Protein AF-A0A0F6W4X4-F1 (afdb_monomer)

Radius of gyration: 21.47 Å; Cα contacts (8 Å, |Δi|>4): 243; chains: 1; bounding box: 66×74×39 Å

Secondary structure (DSSP, 8-state):
-------------------HHHHHHHHHHHHHT-S--EEEEEETTEEEEEETTEEEEEEEE--TT--EEEEE----S-S-------------------THHHHHHHHHHHHHHTHHHHHHH-SSSEEEEEEEE-TT--EEEEEEGGGTTSTHHHHHHHHTTT--PPSSS-EEEEEEEE-

Solvent-accessible surface area (backbone atoms only — not comparable to full-atom values): 11222 Å² total; per-residue (Å²): 142,80,89,79,88,77,82,80,76,82,85,82,84,76,79,77,73,81,58,56,65,63,50,41,49,55,50,41,25,69,72,63,71,30,94,61,63,50,75,45,80,77,47,101,51,24,29,41,29,38,32,90,94,44,71,49,29,34,38,39,46,89,48,98,87,68,65,51,66,45,84,53,78,73,82,72,90,80,82,77,91,79,88,83,91,80,90,80,82,88,79,93,71,86,85,69,90,63,74,63,59,60,38,52,51,52,38,48,53,54,49,62,76,38,38,68,56,38,52,71,39,38,93,53,71,61,44,38,40,36,40,35,33,40,46,79,12,54,64,48,80,46,56,46,74,84,43,50,91,37,83,45,36,59,48,36,49,58,62,49,64,84,61,60,39,60,63,49,76,57,51,74,50,80,46,80,45,61,121

Sequence (179 aa):
MRALVVALVAACAGCGAWDAESRARDRARDWIDCDDVDLVQRAESAWRASGCGRHVDVACTTSDNEPECIRVRFADASGAESATTAPVETSGGESAPSGDDAATSAVRASLDARREDVLACASSERVVVRVEWDATGAITLGLGGELGGSAEEGCVRAALADLRAPSGAPGSLLHLVRR

Structure (mmCIF, N/CA/C/O backbone):
data_AF-A0A0F6W4X4-F1
#
_entry.id   AF-A0A0F6W4X4-F1
#
loop_
_atom_site.group_PDB
_atom_site.id
_atom_site.type_symbol
_atom_site.label_atom_id
_atom_site.label_alt_id
_atom_site.label_comp_id
_atom_site.label_asym_id
_atom_site.label_entity_id
_atom_site.label_seq_id
_atom_site.pdbx_PDB_ins_code
_atom_site.Cartn_x
_atom_site.Cartn_y
_atom_site.Cartn_z
_atom_site.occupancy
_atom_site.B_iso_or_equiv
_atom_site.auth_seq_id
_atom_site.auth_comp_id
_atom_site.auth_asym_id
_atom_site.auth_atom_id
_atom_site.pdbx_PDB_model_num
ATOM 1 N N . MET A 1 1 ? 45.781 47.192 -3.521 1.00 39.75 1 MET A N 1
ATOM 2 C CA . MET A 1 1 ? 45.008 46.017 -3.065 1.00 39.75 1 MET A CA 1
ATOM 3 C C . MET A 1 1 ? 43.537 46.383 -3.168 1.00 39.75 1 MET A C 1
ATOM 5 O O . MET A 1 1 ? 43.043 47.128 -2.335 1.00 39.75 1 MET A O 1
ATOM 9 N N . ARG A 1 2 ? 42.893 46.018 -4.280 1.00 39.56 2 ARG A N 1
ATOM 10 C CA . ARG A 1 2 ? 41.490 46.335 -4.571 1.00 39.56 2 ARG A CA 1
ATOM 11 C C . ARG A 1 2 ? 40.703 45.034 -4.551 1.00 39.56 2 ARG A C 1
ATOM 13 O O . ARG A 1 2 ? 41.103 44.074 -5.199 1.00 39.56 2 ARG A O 1
ATOM 20 N N . ALA A 1 3 ? 39.629 45.048 -3.776 1.00 47.44 3 ALA A N 1
ATOM 21 C CA . ALA A 1 3 ? 38.611 44.021 -3.738 1.00 47.44 3 ALA A CA 1
ATOM 22 C C . ALA A 1 3 ? 38.036 43.778 -5.138 1.00 47.44 3 ALA A C 1
ATOM 24 O O . ALA A 1 3 ? 37.717 44.734 -5.846 1.00 47.44 3 ALA A O 1
ATOM 25 N N . LEU A 1 4 ? 37.842 42.510 -5.493 1.00 45.41 4 LEU A N 1
ATOM 26 C CA . LEU A 1 4 ? 36.746 42.138 -6.372 1.00 45.41 4 LEU A CA 1
ATOM 27 C C . LEU A 1 4 ? 36.229 40.758 -5.972 1.00 45.41 4 LEU A C 1
ATOM 29 O O . LEU A 1 4 ? 36.905 39.739 -6.063 1.00 45.41 4 LEU A O 1
ATOM 33 N N . VAL A 1 5 ? 35.021 40.830 -5.430 1.00 49.59 5 VAL A N 1
ATOM 34 C CA . VAL A 1 5 ? 34.095 39.768 -5.078 1.00 49.59 5 VAL A CA 1
ATOM 35 C C . VAL A 1 5 ? 33.734 38.990 -6.337 1.00 49.59 5 VAL A C 1
ATOM 37 O O . VAL A 1 5 ? 33.198 39.581 -7.266 1.00 49.59 5 VAL A O 1
ATOM 40 N N . VAL A 1 6 ? 33.937 37.674 -6.327 1.00 44.59 6 VAL A N 1
ATOM 41 C CA . VAL A 1 6 ? 33.057 36.729 -7.029 1.00 44.59 6 VAL A CA 1
ATOM 42 C C . VAL A 1 6 ? 32.911 35.512 -6.119 1.00 44.59 6 VAL A C 1
ATOM 44 O O . VAL A 1 6 ? 33.550 34.480 -6.299 1.00 44.59 6 VAL A O 1
ATOM 47 N N . ALA A 1 7 ? 32.097 35.666 -5.073 1.00 47.19 7 ALA A N 1
ATOM 48 C CA . ALA A 1 7 ? 31.499 34.518 -4.415 1.00 47.19 7 ALA A CA 1
ATOM 49 C C . ALA A 1 7 ? 30.515 33.920 -5.424 1.00 47.19 7 ALA A C 1
ATOM 51 O O . ALA A 1 7 ? 29.427 34.453 -5.640 1.00 47.19 7 ALA A O 1
ATOM 52 N N . LEU A 1 8 ? 30.950 32.862 -6.103 1.00 40.09 8 LEU A N 1
ATOM 53 C CA . LEU A 1 8 ? 30.106 32.051 -6.962 1.00 40.09 8 LEU A CA 1
ATOM 54 C C . LEU A 1 8 ? 29.146 31.278 -6.046 1.00 40.09 8 LEU A C 1
ATOM 56 O O . LEU A 1 8 ? 29.406 30.144 -5.652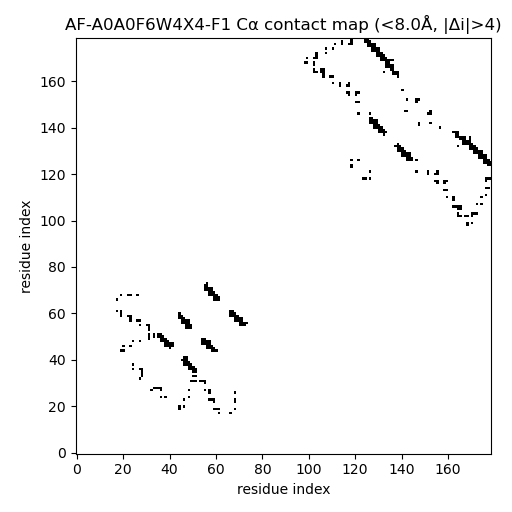 1.00 40.09 8 LEU A O 1
ATOM 60 N N . VAL A 1 9 ? 28.062 31.931 -5.628 1.00 45.00 9 VAL A N 1
ATOM 61 C CA . VAL A 1 9 ? 26.936 31.263 -4.977 1.00 45.00 9 VAL A CA 1
ATOM 62 C C . VAL A 1 9 ? 26.229 30.472 -6.072 1.00 45.00 9 VAL A C 1
ATOM 64 O O . VAL A 1 9 ? 25.357 30.983 -6.770 1.00 45.00 9 VAL A O 1
ATOM 67 N N . ALA A 1 10 ? 26.651 29.222 -6.255 1.00 47.56 10 ALA A N 1
ATOM 68 C CA . ALA A 1 10 ? 25.896 28.222 -6.993 1.00 47.56 10 ALA A CA 1
ATOM 69 C C . ALA A 1 10 ? 24.648 27.852 -6.170 1.00 47.56 10 ALA A C 1
ATOM 71 O O . ALA A 1 10 ? 24.585 26.818 -5.513 1.00 47.56 10 ALA A O 1
ATOM 72 N N . ALA A 1 11 ? 23.661 28.746 -6.166 1.00 49.19 11 ALA A N 1
ATOM 73 C CA . ALA A 1 11 ? 22.317 28.481 -5.678 1.00 49.19 11 ALA A CA 1
ATOM 74 C C . ALA A 1 11 ? 21.538 27.744 -6.775 1.00 49.19 11 ALA A C 1
ATOM 76 O O . ALA A 1 11 ? 20.840 28.387 -7.544 1.00 49.19 11 ALA A O 1
ATOM 77 N N . CYS A 1 12 ? 21.701 26.420 -6.869 1.00 44.56 12 CYS A N 1
ATOM 78 C CA . CYS A 1 12 ? 20.839 25.516 -7.647 1.00 44.56 12 CYS A CA 1
ATOM 79 C C . CYS A 1 12 ? 21.047 24.055 -7.190 1.00 44.56 12 CYS A C 1
ATOM 81 O O . CYS A 1 12 ? 21.576 23.241 -7.935 1.00 44.56 12 CYS A O 1
ATOM 83 N N . ALA A 1 13 ? 20.673 23.725 -5.951 1.00 44.72 13 ALA A N 1
ATOM 84 C CA . ALA A 1 13 ? 20.426 22.343 -5.504 1.00 44.72 13 ALA A CA 1
ATOM 85 C C . ALA A 1 13 ? 19.651 22.372 -4.177 1.00 44.72 13 ALA A C 1
ATOM 87 O O . ALA A 1 13 ? 20.128 21.941 -3.135 1.00 44.72 13 ALA A O 1
ATOM 88 N N . GLY A 1 14 ? 18.478 22.997 -4.198 1.00 39.22 14 GLY A N 1
ATOM 89 C CA . GLY A 1 14 ? 17.572 23.053 -3.054 1.00 39.22 14 GLY A CA 1
ATOM 90 C C . GLY A 1 14 ? 16.196 22.503 -3.394 1.00 39.22 14 GLY A C 1
ATOM 91 O O . GLY A 1 14 ? 15.218 22.930 -2.796 1.00 39.22 14 GLY A O 1
ATOM 92 N N . CYS A 1 15 ? 16.099 21.594 -4.369 1.00 46.50 15 CYS A N 1
ATOM 93 C CA . CYS A 1 15 ? 14.991 20.650 -4.383 1.00 46.50 15 CYS A CA 1
ATOM 94 C C . CYS A 1 15 ? 15.176 19.819 -3.115 1.00 46.50 15 CYS A C 1
ATOM 96 O O . CYS A 1 15 ? 16.070 18.978 -3.068 1.00 46.50 15 CYS A O 1
ATOM 98 N N . GLY A 1 16 ? 14.434 20.144 -2.055 1.00 48.62 16 GLY A N 1
ATOM 99 C CA . GLY A 1 16 ? 14.425 19.365 -0.825 1.00 48.62 16 GLY A CA 1
ATOM 100 C C . GLY A 1 16 ? 13.929 17.967 -1.154 1.00 48.62 16 GLY A C 1
ATOM 101 O O . GLY A 1 16 ? 12.725 17.732 -1.165 1.00 48.62 16 GLY A O 1
ATOM 102 N N . ALA A 1 17 ? 14.854 17.074 -1.501 1.00 60.56 17 ALA A N 1
ATOM 103 C CA . ALA A 1 17 ? 14.560 15.673 -1.705 1.00 60.56 17 ALA A CA 1
ATOM 104 C C . ALA A 1 17 ? 13.965 15.167 -0.394 1.00 60.56 17 ALA A C 1
ATOM 106 O O . ALA A 1 17 ? 14.584 15.270 0.666 1.00 60.56 17 ALA A O 1
ATOM 107 N N . TRP A 1 18 ? 12.716 14.725 -0.455 1.00 73.00 18 TRP A N 1
ATOM 108 C CA . TRP A 1 18 ? 12.065 14.098 0.676 1.00 73.00 18 TRP A CA 1
ATOM 109 C C . TRP A 1 18 ? 12.894 12.886 1.111 1.00 73.00 18 TRP A C 1
ATOM 111 O O . TRP A 1 18 ? 13.010 11.914 0.366 1.00 73.00 18 TRP A O 1
ATOM 121 N N . ASP A 1 19 ? 13.474 12.952 2.310 1.00 84.00 19 ASP A N 1
ATOM 122 C CA . ASP A 1 19 ? 14.236 11.843 2.874 1.00 84.00 19 ASP A CA 1
ATOM 123 C C . ASP A 1 19 ? 13.280 10.881 3.586 1.00 84.00 19 ASP A C 1
ATOM 125 O O . ASP A 1 19 ? 12.908 11.057 4.753 1.00 84.00 19 ASP A O 1
ATOM 129 N N . ALA A 1 20 ? 12.813 9.887 2.831 1.00 83.31 20 ALA A N 1
ATOM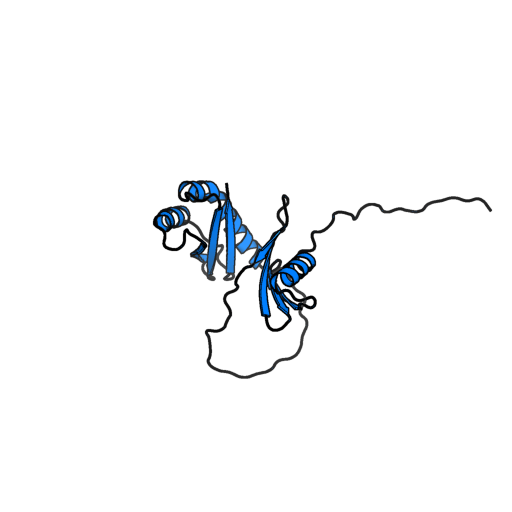 130 C CA . ALA A 1 20 ? 11.847 8.909 3.312 1.00 83.31 20 ALA A CA 1
ATOM 131 C C . ALA A 1 20 ? 12.397 8.081 4.487 1.00 83.31 20 ALA A C 1
ATOM 133 O O . ALA A 1 20 ? 11.634 7.737 5.388 1.00 83.31 20 ALA A O 1
ATOM 134 N N . GLU A 1 21 ? 13.710 7.831 4.531 1.00 84.50 21 GLU A N 1
ATOM 135 C CA . GLU A 1 21 ? 14.345 7.090 5.624 1.00 84.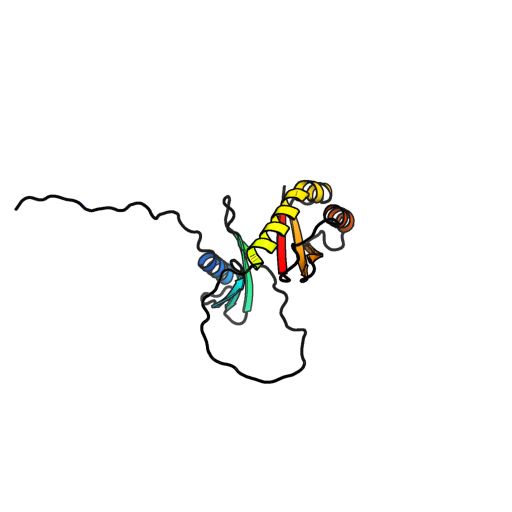50 21 GLU A CA 1
ATOM 136 C C . GLU A 1 21 ? 14.295 7.864 6.951 1.00 84.50 21 GLU A C 1
ATOM 138 O O . GLU A 1 21 ? 13.840 7.327 7.962 1.00 84.50 21 GLU A O 1
ATOM 143 N N . SER A 1 22 ? 14.712 9.133 6.969 1.00 86.00 22 SER A N 1
ATOM 144 C CA . SER A 1 22 ? 14.691 9.970 8.178 1.00 86.00 22 SER A CA 1
ATOM 145 C C . SER A 1 22 ? 13.272 10.103 8.721 1.00 86.00 22 SER A C 1
ATOM 147 O O . SER A 1 22 ? 13.047 9.974 9.924 1.00 86.00 22 SER A O 1
ATOM 149 N N . ARG A 1 23 ? 12.287 10.257 7.829 1.00 87.19 23 ARG A N 1
ATOM 150 C CA . ARG A 1 23 ? 10.866 10.328 8.197 1.00 87.19 23 ARG A CA 1
ATOM 151 C C . ARG A 1 23 ? 10.331 9.004 8.732 1.00 87.19 23 ARG A C 1
ATOM 153 O O . ARG A 1 23 ? 9.564 9.012 9.698 1.00 87.19 23 ARG A O 1
ATOM 160 N N . ALA A 1 24 ? 10.755 7.881 8.154 1.00 88.69 24 ALA A N 1
ATOM 161 C CA . ALA A 1 24 ? 10.440 6.560 8.682 1.00 88.69 24 ALA A CA 1
ATOM 162 C C . ALA A 1 24 ? 11.028 6.372 10.087 1.00 88.69 24 ALA A C 1
ATOM 164 O O . ALA A 1 24 ? 10.335 5.861 10.967 1.00 88.69 24 ALA A O 1
ATOM 165 N N . ARG A 1 25 ? 12.263 6.841 10.317 1.00 89.56 25 ARG A N 1
ATOM 166 C CA . ARG A 1 25 ? 12.944 6.789 11.619 1.00 89.56 25 ARG A CA 1
ATOM 167 C C . ARG A 1 25 ? 12.196 7.603 12.671 1.00 89.56 25 ARG A C 1
ATOM 169 O O . ARG A 1 25 ? 11.880 7.067 13.728 1.00 89.56 25 ARG A O 1
ATOM 176 N N . ASP A 1 26 ? 11.850 8.855 12.374 1.00 89.69 26 ASP A N 1
ATOM 177 C CA . ASP A 1 26 ? 11.117 9.717 13.312 1.00 89.69 26 ASP A CA 1
ATOM 178 C C . ASP A 1 26 ? 9.742 9.143 13.669 1.00 89.69 26 ASP A C 1
ATOM 180 O O . ASP A 1 26 ? 9.363 9.118 14.841 1.00 89.69 26 ASP A O 1
ATOM 184 N N . ARG A 1 27 ? 9.006 8.601 12.688 1.00 90.56 27 ARG A N 1
ATOM 185 C CA . ARG A 1 27 ? 7.725 7.940 12.978 1.00 90.56 27 ARG A CA 1
ATOM 186 C C . ARG A 1 27 ? 7.877 6.638 13.737 1.00 90.56 27 ARG A C 1
ATOM 188 O O . ARG A 1 27 ? 7.071 6.367 14.621 1.00 90.56 27 ARG A O 1
ATOM 195 N N . ALA A 1 28 ? 8.900 5.852 13.433 1.00 90.62 28 ALA A N 1
ATOM 196 C CA . ALA A 1 28 ? 9.201 4.658 14.198 1.00 90.62 28 ALA A CA 1
ATOM 197 C C . ALA A 1 28 ? 9.503 4.986 15.664 1.00 90.62 28 ALA A C 1
ATOM 199 O O . ALA A 1 28 ? 8.982 4.297 16.532 1.00 90.62 28 ALA A O 1
ATOM 200 N N . ARG A 1 29 ? 10.268 6.045 15.952 1.00 91.44 29 ARG A N 1
ATOM 201 C CA . ARG A 1 29 ? 10.562 6.482 17.328 1.00 91.44 29 ARG A CA 1
ATOM 202 C C . ARG A 1 29 ? 9.308 6.858 18.105 1.00 91.44 29 ARG A C 1
ATOM 204 O O . ARG A 1 29 ? 9.130 6.371 19.214 1.00 91.44 29 ARG A O 1
ATOM 211 N N . ASP A 1 30 ? 8.424 7.654 17.504 1.00 91.31 30 ASP A N 1
ATOM 212 C CA . ASP A 1 30 ? 7.125 8.031 18.091 1.00 91.31 30 ASP A CA 1
ATOM 213 C C . ASP A 1 30 ? 6.260 6.797 18.388 1.00 91.31 30 ASP A C 1
ATOM 215 O O . ASP A 1 30 ? 5.622 6.669 19.429 1.00 91.31 30 ASP A O 1
ATOM 219 N N . TRP A 1 31 ? 6.273 5.833 17.475 1.00 91.69 31 TRP A N 1
ATOM 220 C CA . TRP A 1 31 ? 5.428 4.653 17.554 1.00 91.69 31 TRP A CA 1
ATOM 221 C C . TRP A 1 31 ? 5.931 3.556 18.473 1.00 91.69 31 TRP A C 1
ATOM 223 O O . TRP A 1 31 ? 5.123 2.872 19.110 1.00 91.69 31 TRP A O 1
ATOM 233 N N . ILE A 1 32 ? 7.243 3.361 18.467 1.00 89.88 32 ILE A N 1
ATOM 234 C CA . ILE A 1 32 ? 7.945 2.461 19.361 1.00 89.88 32 ILE A CA 1
ATOM 235 C C . ILE A 1 32 ? 8.080 3.124 20.724 1.00 89.88 32 ILE A C 1
ATOM 237 O O . ILE A 1 32 ? 8.205 2.380 21.671 1.00 89.88 32 ILE A O 1
ATOM 241 N N . ASP A 1 33 ? 7.999 4.449 20.871 1.00 89.25 33 ASP A N 1
ATOM 242 C CA . ASP A 1 33 ? 8.346 5.166 22.108 1.00 89.25 33 ASP A CA 1
ATOM 243 C C . ASP A 1 33 ? 9.768 4.774 22.560 1.00 89.25 33 ASP A C 1
ATOM 245 O O . ASP A 1 33 ? 9.989 4.157 23.605 1.00 89.25 33 ASP A O 1
ATOM 249 N N . CYS A 1 34 ? 10.733 4.983 21.660 1.00 87.56 34 CYS A N 1
ATOM 250 C CA . CYS A 1 34 ? 12.145 4.649 21.851 1.00 87.56 34 CYS A CA 1
ATOM 251 C C . CYS A 1 34 ? 13.009 5.616 21.037 1.00 87.56 34 CYS A C 1
ATOM 253 O O . CYS A 1 34 ? 12.722 5.855 19.866 1.00 87.56 34 CYS A O 1
ATOM 255 N N . ASP A 1 35 ? 14.054 6.168 21.656 1.00 84.88 35 ASP A N 1
ATOM 256 C CA . ASP A 1 35 ? 14.935 7.173 21.038 1.00 84.88 35 ASP A CA 1
ATOM 257 C C . ASP A 1 35 ? 15.882 6.543 19.995 1.00 84.88 35 ASP A C 1
ATOM 259 O O . ASP A 1 35 ? 16.167 7.117 18.938 1.00 84.88 35 ASP A O 1
ATOM 263 N N . ASP A 1 36 ? 16.301 5.306 20.267 1.00 86.62 36 ASP A N 1
ATOM 264 C CA . ASP A 1 36 ? 17.226 4.532 19.447 1.00 86.62 36 ASP A CA 1
ATOM 265 C C . ASP A 1 36 ? 16.470 3.427 18.696 1.00 86.62 36 ASP A C 1
ATOM 267 O O . ASP A 1 36 ? 15.933 2.490 19.294 1.00 86.62 36 ASP A O 1
ATOM 271 N N . VAL A 1 37 ? 16.359 3.583 17.375 1.00 91.50 37 VAL A N 1
ATOM 272 C CA . VAL A 1 37 ? 15.673 2.629 16.496 1.00 91.50 37 VAL A CA 1
ATOM 273 C C . VAL A 1 37 ? 16.549 2.312 15.287 1.00 91.50 37 VAL A C 1
ATOM 275 O O . VAL A 1 37 ? 16.995 3.211 14.567 1.00 91.50 37 VAL A O 1
ATOM 278 N N . ASP A 1 38 ? 16.749 1.024 15.039 1.00 90.31 38 ASP A N 1
ATOM 279 C CA . ASP A 1 38 ? 17.406 0.499 13.848 1.00 90.31 38 ASP A CA 1
ATOM 280 C C . ASP A 1 38 ? 16.380 0.302 12.736 1.00 90.31 38 ASP A C 1
ATOM 282 O O . ASP A 1 38 ? 15.310 -0.270 12.958 1.00 90.31 38 ASP A O 1
ATOM 286 N N . LEU A 1 39 ? 16.710 0.748 11.525 1.00 89.00 39 LEU A N 1
ATOM 287 C CA . LEU A 1 39 ? 15.885 0.551 10.336 1.00 89.00 39 LEU A CA 1
ATOM 288 C C . LEU A 1 39 ? 16.509 -0.518 9.446 1.00 89.00 39 LEU A C 1
ATOM 290 O O . LEU A 1 39 ? 17.640 -0.377 8.990 1.00 89.00 39 LEU A O 1
ATOM 294 N N . VAL A 1 40 ? 15.737 -1.553 9.133 1.00 91.38 40 VAL A N 1
ATOM 295 C CA . VAL A 1 40 ? 16.077 -2.534 8.099 1.00 91.38 40 VAL A CA 1
ATOM 296 C C . VAL A 1 40 ? 15.203 -2.257 6.886 1.00 91.38 40 VAL A C 1
ATOM 298 O O . VAL A 1 40 ? 13.981 -2.403 6.962 1.00 91.38 40 VAL A O 1
ATOM 301 N N . GLN A 1 41 ? 15.804 -1.847 5.769 1.00 87.81 41 GLN A N 1
ATOM 302 C CA . GLN A 1 41 ? 15.063 -1.608 4.531 1.00 87.81 41 GLN A CA 1
ATOM 303 C C . GLN A 1 41 ? 14.462 -2.923 4.012 1.00 87.81 41 GLN A C 1
ATOM 305 O O . GLN A 1 41 ? 15.127 -3.957 3.957 1.00 87.81 41 GLN A O 1
ATOM 310 N N . ARG A 1 42 ? 13.172 -2.889 3.678 1.00 87.56 42 ARG A N 1
ATOM 311 C CA . ARG A 1 42 ? 12.400 -4.022 3.142 1.00 87.56 42 ARG A CA 1
ATOM 312 C C . ARG A 1 42 ? 11.965 -3.776 1.700 1.00 87.56 42 ARG A C 1
ATOM 314 O O . ARG A 1 42 ? 11.837 -4.734 0.949 1.00 87.56 42 ARG A O 1
ATOM 321 N N . ALA A 1 43 ? 11.750 -2.514 1.336 1.00 83.38 43 ALA A N 1
ATOM 322 C CA . ALA A 1 43 ? 11.473 -2.049 -0.020 1.00 83.38 43 ALA A CA 1
ATOM 323 C C . ALA A 1 43 ? 11.999 -0.611 -0.187 1.00 83.38 43 ALA A C 1
ATOM 325 O O . ALA A 1 43 ? 12.412 0.003 0.798 1.00 83.38 43 ALA A O 1
ATOM 326 N N . GLU A 1 44 ? 11.944 -0.064 -1.405 1.00 81.50 44 GLU A N 1
ATOM 327 C CA . GLU A 1 44 ? 12.455 1.279 -1.735 1.00 81.50 44 GLU A CA 1
ATOM 328 C C . GLU A 1 44 ? 11.999 2.353 -0.734 1.00 81.50 44 GLU A C 1
ATOM 330 O O . GLU A 1 44 ? 12.809 3.133 -0.235 1.00 81.50 44 GLU A O 1
ATOM 335 N N . SER A 1 45 ? 10.718 2.325 -0.361 1.00 86.94 45 SER A N 1
ATOM 336 C CA . SER A 1 45 ? 10.128 3.260 0.593 1.00 86.94 45 SER A CA 1
ATOM 337 C C . SER A 1 45 ? 9.535 2.575 1.827 1.00 86.94 45 SER A C 1
ATOM 339 O O . SER A 1 45 ? 8.585 3.081 2.426 1.00 86.94 45 SER A O 1
ATOM 341 N N . ALA A 1 46 ? 10.059 1.407 2.216 1.00 88.50 46 ALA A N 1
ATOM 342 C CA . ALA A 1 46 ? 9.528 0.653 3.346 1.00 88.50 46 ALA A CA 1
ATOM 343 C C . ALA A 1 46 ? 10.626 0.027 4.217 1.00 88.50 46 ALA A C 1
ATOM 345 O O . ALA A 1 46 ? 11.555 -0.606 3.714 1.00 88.50 46 ALA A O 1
ATOM 346 N N . TRP A 1 47 ? 10.487 0.153 5.537 1.00 93.19 47 TRP A N 1
ATOM 347 C CA . TRP A 1 47 ? 11.468 -0.271 6.534 1.00 93.19 47 TRP A CA 1
ATOM 348 C C . TRP A 1 47 ? 10.800 -0.998 7.692 1.00 93.19 47 TRP A C 1
ATOM 350 O O . TRP A 1 47 ? 9.694 -0.661 8.109 1.00 93.19 47 TRP A O 1
ATOM 360 N N . ARG A 1 48 ? 11.507 -1.967 8.264 1.00 92.69 48 ARG A N 1
ATOM 361 C CA . ARG A 1 48 ? 11.196 -2.511 9.584 1.00 92.69 48 ARG A CA 1
ATOM 362 C C . ARG A 1 48 ? 12.057 -1.787 10.604 1.00 92.69 48 ARG A C 1
ATOM 364 O O . ARG A 1 48 ? 13.276 -1.932 10.588 1.00 92.69 48 ARG A O 1
ATOM 371 N N . ALA A 1 49 ? 11.423 -1.013 11.473 1.00 92.88 49 ALA A N 1
ATOM 372 C CA . ALA A 1 49 ? 12.082 -0.371 12.596 1.00 92.88 49 ALA A CA 1
ATOM 373 C C . ALA A 1 49 ? 12.064 -1.290 13.816 1.00 92.88 49 ALA A C 1
ATOM 375 O O . ALA A 1 49 ? 11.018 -1.852 14.140 1.00 92.88 49 ALA A O 1
ATOM 376 N N . SER A 1 50 ? 13.191 -1.415 14.508 1.00 90.88 50 SER A N 1
ATOM 377 C CA . SER A 1 50 ? 13.303 -2.170 15.758 1.00 90.88 50 SER A CA 1
ATOM 378 C C . SER A 1 50 ? 14.033 -1.340 16.806 1.00 90.88 50 SER A C 1
ATOM 380 O O . SER A 1 50 ? 15.040 -0.714 16.505 1.00 90.88 50 SER A O 1
ATOM 382 N N . GLY A 1 51 ? 13.529 -1.324 18.036 1.00 89.56 51 GLY A N 1
ATOM 383 C CA . GLY A 1 51 ? 14.120 -0.564 19.137 1.00 89.56 51 GLY A CA 1
ATOM 384 C C . GLY A 1 51 ? 13.452 -0.913 20.461 1.00 89.56 51 GLY A C 1
ATOM 385 O O . GLY A 1 51 ? 12.264 -1.242 20.504 1.00 89.56 51 GLY A O 1
ATOM 386 N N . CYS A 1 52 ? 14.214 -0.894 21.556 1.00 86.25 52 CYS A N 1
ATOM 387 C CA . CYS A 1 52 ? 13.703 -1.170 22.905 1.00 86.25 52 CYS A CA 1
ATOM 388 C C . CYS A 1 52 ? 12.900 -2.495 23.031 1.00 86.25 52 CYS A C 1
ATOM 390 O O . CYS A 1 52 ? 11.911 -2.562 23.760 1.00 86.25 52 CYS A O 1
ATOM 392 N N . GLY A 1 53 ? 13.281 -3.546 22.290 1.00 84.19 53 GLY A N 1
ATOM 393 C CA . GLY A 1 53 ? 12.599 -4.854 22.301 1.00 84.19 53 GLY A CA 1
ATOM 394 C C . GLY A 1 53 ? 11.258 -4.907 21.552 1.00 84.19 53 GLY A C 1
ATOM 395 O O . GLY A 1 53 ? 10.552 -5.912 21.622 1.00 84.19 53 GLY A O 1
ATOM 396 N N . ARG A 1 54 ? 10.898 -3.843 20.831 1.00 84.75 54 ARG A N 1
ATOM 397 C CA . ARG A 1 54 ? 9.690 -3.732 20.003 1.00 84.75 54 ARG A CA 1
ATOM 398 C C . ARG A 1 54 ? 10.088 -3.507 18.544 1.00 84.75 54 ARG A C 1
ATOM 400 O O . ARG A 1 54 ? 11.202 -3.073 18.259 1.00 84.75 54 ARG A O 1
ATOM 407 N N . HIS A 1 55 ? 9.172 -3.786 17.624 1.00 88.88 55 HIS A N 1
ATOM 408 C CA . HIS A 1 55 ? 9.356 -3.477 16.209 1.00 88.88 55 HIS A CA 1
ATOM 409 C C . HIS A 1 55 ? 8.050 -2.998 15.572 1.00 88.88 55 HIS A C 1
ATOM 411 O O . HIS A 1 55 ? 6.955 -3.291 16.057 1.00 88.88 55 HIS A O 1
ATOM 417 N N . VAL A 1 56 ? 8.173 -2.247 14.483 1.00 91.69 56 VAL A N 1
ATOM 418 C CA . VAL A 1 56 ? 7.065 -1.753 13.657 1.00 91.69 56 VAL A CA 1
ATOM 419 C C . VAL A 1 56 ? 7.543 -1.636 12.224 1.00 91.69 56 VAL A C 1
ATOM 421 O O . VAL A 1 56 ? 8.666 -1.222 11.953 1.00 91.69 56 VAL A O 1
ATOM 424 N N . ASP A 1 57 ? 6.654 -1.973 11.305 1.00 92.19 57 ASP A N 1
ATOM 425 C CA . ASP A 1 57 ? 6.887 -1.789 9.886 1.00 92.19 57 ASP A CA 1
ATOM 426 C C . ASP A 1 57 ? 6.348 -0.428 9.450 1.00 92.19 57 ASP A C 1
ATOM 428 O O . ASP A 1 57 ? 5.220 -0.051 9.780 1.00 92.19 57 ASP A O 1
ATOM 432 N N . VAL A 1 58 ? 7.160 0.311 8.708 1.00 91.06 58 VAL A N 1
ATOM 433 C CA . VAL A 1 58 ? 6.880 1.665 8.239 1.00 91.06 58 VAL A CA 1
ATOM 434 C C . VAL A 1 58 ? 6.987 1.683 6.724 1.00 91.06 58 VAL A C 1
ATOM 436 O O . VAL A 1 58 ? 7.983 1.224 6.173 1.00 91.06 58 VAL A O 1
ATOM 439 N N . ALA A 1 59 ? 5.984 2.229 6.048 1.00 90.75 59 ALA A N 1
ATOM 440 C CA . ALA A 1 59 ? 6.056 2.525 4.622 1.00 90.75 59 ALA A CA 1
ATOM 441 C C . ALA A 1 59 ? 5.793 4.012 4.405 1.00 90.75 59 ALA A C 1
ATOM 443 O O . ALA A 1 59 ? 4.827 4.553 4.947 1.00 90.75 59 ALA A O 1
ATOM 444 N N . CYS A 1 60 ? 6.650 4.660 3.627 1.00 88.81 60 CYS A N 1
ATOM 445 C CA . CYS A 1 60 ? 6.525 6.057 3.252 1.00 88.81 60 CYS A CA 1
ATOM 446 C C . CYS A 1 60 ? 6.134 6.181 1.779 1.00 88.81 60 CYS A C 1
ATOM 448 O O . CYS A 1 60 ? 6.537 5.372 0.941 1.00 88.81 60 CYS A O 1
ATOM 450 N N . THR A 1 61 ? 5.352 7.202 1.454 1.00 80.31 61 THR A N 1
ATOM 451 C CA . THR A 1 61 ? 4.956 7.516 0.080 1.00 80.31 61 THR A CA 1
ATOM 452 C C . THR A 1 61 ? 5.597 8.831 -0.353 1.00 80.31 61 THR A C 1
ATOM 454 O O . THR A 1 61 ? 5.652 9.799 0.403 1.00 80.31 61 THR A O 1
ATOM 457 N N . THR A 1 62 ? 6.118 8.864 -1.577 1.00 72.50 62 THR A N 1
ATOM 458 C CA . THR A 1 62 ? 6.739 10.039 -2.211 1.00 72.50 62 THR A CA 1
ATOM 459 C C . THR A 1 62 ? 5.785 10.668 -3.227 1.00 72.50 62 THR A C 1
ATOM 461 O O . THR A 1 62 ? 6.143 10.903 -4.375 1.00 72.50 62 THR A O 1
ATOM 464 N N . SER A 1 63 ? 4.527 10.894 -2.846 1.00 60.09 63 SER A N 1
ATOM 465 C CA . SER A 1 63 ? 3.556 11.549 -3.733 1.00 60.09 63 SER A CA 1
ATOM 466 C C . SER A 1 63 ? 3.728 13.071 -3.704 1.00 60.09 63 SER A C 1
ATOM 468 O O . SER A 1 63 ? 3.828 13.648 -2.623 1.00 60.09 63 SER A O 1
ATOM 470 N N . ASP A 1 64 ? 3.675 13.725 -4.871 1.00 57.44 64 ASP A N 1
ATOM 471 C CA . ASP A 1 64 ? 3.901 15.173 -5.066 1.00 57.44 64 ASP A CA 1
ATOM 472 C C . ASP A 1 64 ? 3.044 16.117 -4.200 1.00 57.44 64 ASP A C 1
ATOM 474 O O . ASP A 1 64 ? 3.364 17.298 -4.090 1.00 57.44 64 ASP A O 1
ATOM 478 N N . ASN A 1 65 ? 1.956 15.634 -3.591 1.00 51.56 65 ASN A N 1
ATOM 479 C CA . ASN A 1 65 ? 1.028 16.481 -2.838 1.00 51.56 65 ASN A CA 1
ATOM 480 C C . ASN A 1 65 ? 1.186 16.420 -1.311 1.00 51.56 65 ASN A C 1
ATOM 482 O O . ASN A 1 65 ? 0.895 17.419 -0.666 1.00 51.56 65 ASN A O 1
ATOM 486 N N . GLU A 1 66 ? 1.648 15.309 -0.727 1.00 66.56 66 GLU A N 1
ATOM 487 C CA . GLU A 1 66 ? 1.991 15.233 0.703 1.00 66.56 66 GLU A CA 1
ATOM 488 C C . GLU A 1 66 ? 2.697 13.901 0.990 1.00 66.56 66 GLU A C 1
ATOM 490 O O . GLU A 1 66 ? 2.057 12.847 0.965 1.00 66.56 66 GLU A O 1
ATOM 495 N N . PRO A 1 67 ? 4.013 13.903 1.217 1.00 71.50 67 PRO A N 1
ATOM 496 C CA . PRO A 1 67 ? 4.706 12.677 1.554 1.00 71.50 67 PRO A CA 1
ATOM 497 C C . PRO A 1 67 ? 4.473 12.312 3.032 1.00 71.50 67 PRO A C 1
ATOM 499 O O . PRO A 1 67 ? 4.680 13.118 3.944 1.00 71.50 67 PRO A O 1
ATOM 502 N N . GLU A 1 68 ? 4.007 11.088 3.279 1.00 85.06 68 GLU A N 1
ATOM 503 C CA . GLU A 1 68 ? 3.635 10.596 4.611 1.00 85.06 68 GLU A CA 1
ATOM 504 C C . GLU A 1 68 ? 4.188 9.190 4.868 1.00 85.06 68 GLU A C 1
ATOM 506 O O . GLU A 1 68 ? 4.442 8.430 3.936 1.00 85.06 68 GLU A O 1
ATOM 511 N N . CYS A 1 69 ? 4.378 8.839 6.144 1.00 90.12 69 CYS A N 1
ATOM 512 C CA . CYS A 1 69 ? 4.805 7.508 6.575 1.00 90.12 69 CYS A CA 1
ATOM 513 C C . CYS A 1 69 ? 3.727 6.879 7.461 1.00 90.12 69 CYS A C 1
ATOM 515 O O . CYS A 1 69 ? 3.314 7.468 8.466 1.00 90.12 69 CYS A O 1
ATOM 517 N N . ILE A 1 70 ? 3.302 5.666 7.113 1.00 88.19 70 ILE A N 1
ATOM 518 C CA . ILE A 1 70 ? 2.236 4.919 7.789 1.00 88.19 70 ILE A CA 1
ATOM 519 C C . ILE A 1 70 ? 2.758 3.598 8.363 1.00 88.19 70 ILE A C 1
ATOM 521 O O . ILE A 1 70 ? 3.740 3.036 7.871 1.00 88.19 70 ILE A O 1
ATOM 525 N N . ARG A 1 71 ? 2.093 3.094 9.413 1.00 88.62 71 ARG A N 1
ATOM 526 C CA . ARG A 1 71 ? 2.362 1.749 9.936 1.00 88.62 71 ARG A CA 1
ATOM 527 C C . ARG A 1 71 ? 1.805 0.729 8.961 1.00 88.62 71 ARG A C 1
ATOM 529 O O . ARG A 1 71 ? 0.623 0.780 8.621 1.00 88.62 71 ARG A O 1
ATOM 536 N N . VAL A 1 72 ? 2.630 -0.226 8.575 1.00 88.44 72 VAL A N 1
ATOM 537 C CA . VAL A 1 72 ? 2.209 -1.389 7.798 1.00 88.44 72 VAL A CA 1
ATOM 538 C C . VAL A 1 72 ? 2.463 -2.660 8.606 1.00 88.44 72 VAL A C 1
ATOM 540 O O . VAL A 1 72 ? 2.909 -2.618 9.751 1.00 88.44 72 VAL A O 1
ATOM 543 N N . ARG A 1 73 ? 2.110 -3.808 8.037 1.00 85.50 73 ARG A N 1
ATOM 544 C CA . ARG A 1 73 ? 2.617 -5.106 8.477 1.00 85.50 73 ARG A CA 1
ATOM 545 C C . ARG A 1 73 ? 3.127 -5.829 7.251 1.00 85.50 73 ARG A C 1
ATOM 547 O O . ARG A 1 73 ? 2.335 -6.111 6.341 1.00 85.50 73 ARG A O 1
ATOM 554 N N . PHE A 1 74 ? 4.417 -6.130 7.238 1.00 77.75 74 PHE A N 1
ATOM 555 C CA . PHE A 1 74 ? 4.942 -7.107 6.298 1.00 77.75 74 PHE A CA 1
ATOM 556 C C . PHE A 1 74 ? 4.499 -8.497 6.758 1.00 77.75 74 PHE A C 1
ATOM 558 O O . PHE A 1 74 ? 4.337 -8.741 7.954 1.00 77.75 74 PHE A O 1
ATOM 565 N N . ALA A 1 75 ? 4.263 -9.407 5.815 1.00 66.38 75 ALA A N 1
ATOM 566 C CA . ALA A 1 75 ? 4.167 -10.809 6.182 1.00 66.38 75 ALA A CA 1
ATOM 567 C C . ALA A 1 75 ? 5.541 -11.218 6.730 1.00 66.38 75 ALA A C 1
ATOM 569 O O . ALA A 1 75 ? 6.544 -11.148 6.014 1.00 66.38 75 ALA A O 1
ATOM 570 N N . ASP A 1 76 ? 5.609 -11.568 8.013 1.00 53.69 76 ASP A N 1
ATOM 571 C CA . ASP A 1 76 ? 6.799 -12.206 8.552 1.00 53.69 76 ASP A CA 1
ATOM 572 C C . ASP A 1 76 ? 6.988 -13.525 7.809 1.00 53.69 76 ASP A C 1
ATOM 574 O O . ASP A 1 76 ? 6.067 -14.336 7.710 1.00 53.69 76 ASP A O 1
ATOM 578 N N . ALA A 1 77 ? 8.189 -13.745 7.276 1.00 46.22 77 ALA A N 1
ATOM 579 C CA . ALA A 1 77 ? 8.589 -14.999 6.642 1.00 46.22 77 ALA A CA 1
ATOM 580 C C . ALA A 1 77 ? 8.756 -16.133 7.681 1.00 46.22 77 ALA A C 1
ATOM 582 O O . ALA A 1 77 ? 9.664 -16.954 7.595 1.00 46.22 77 ALA A O 1
ATOM 583 N N . SER A 1 78 ? 7.890 -16.173 8.693 1.00 40.78 78 SER A N 1
ATOM 584 C CA . SER A 1 78 ? 7.881 -17.129 9.794 1.00 40.78 78 SER A CA 1
ATOM 585 C C . SER A 1 78 ? 6.707 -18.083 9.605 1.00 40.78 78 SER A C 1
ATOM 587 O O . SER A 1 78 ? 5.704 -18.033 10.309 1.00 40.78 78 SER A O 1
ATOM 589 N N . GLY A 1 79 ? 6.838 -18.929 8.586 1.00 36.41 79 GLY A N 1
ATOM 590 C CA . GLY A 1 79 ? 5.919 -20.032 8.299 1.00 36.41 79 GLY A CA 1
ATOM 591 C C . GLY A 1 79 ? 6.538 -21.150 7.457 1.00 36.41 79 GLY A C 1
ATOM 592 O O . GLY A 1 79 ? 5.814 -22.010 6.970 1.00 36.41 79 GLY A O 1
ATOM 593 N N . ALA A 1 80 ? 7.862 -21.151 7.270 1.00 38.75 80 ALA A N 1
ATOM 594 C CA . ALA A 1 80 ? 8.580 -22.202 6.556 1.00 38.75 80 ALA A CA 1
ATOM 595 C C . ALA A 1 80 ? 9.755 -22.700 7.404 1.00 38.75 80 ALA A C 1
ATOM 597 O O . ALA A 1 80 ? 10.922 -22.438 7.125 1.00 38.75 80 ALA A O 1
ATOM 598 N N . GLU A 1 81 ? 9.437 -23.419 8.477 1.00 41.16 81 GLU A N 1
ATOM 599 C CA . GLU A 1 81 ? 10.413 -24.236 9.187 1.00 41.16 81 GLU A CA 1
ATOM 600 C C . GLU A 1 81 ? 10.494 -25.610 8.507 1.00 41.16 81 GLU A C 1
ATOM 602 O O . GLU A 1 81 ? 9.635 -26.463 8.723 1.00 41.16 81 GLU A O 1
ATOM 607 N N . SER A 1 82 ? 11.522 -25.837 7.683 1.00 38.25 82 SER A N 1
ATOM 608 C CA . SER A 1 82 ? 12.348 -27.057 7.745 1.00 38.25 82 SER A CA 1
ATOM 609 C C . SER A 1 82 ? 13.511 -27.041 6.743 1.00 38.25 82 SER A C 1
ATOM 611 O O . SER A 1 82 ? 13.324 -27.190 5.542 1.00 38.25 82 SER A O 1
ATOM 613 N N . ALA A 1 83 ? 14.711 -26.965 7.332 1.00 40.59 83 ALA A N 1
ATOM 614 C CA . ALA A 1 83 ? 15.988 -27.548 6.910 1.00 40.59 83 ALA A CA 1
ATOM 615 C C . ALA A 1 83 ? 16.669 -27.049 5.616 1.00 40.59 83 ALA A C 1
ATOM 617 O O . ALA A 1 83 ? 16.398 -27.531 4.525 1.00 40.59 83 ALA A O 1
ATOM 618 N N . THR A 1 84 ? 17.735 -26.248 5.754 1.00 35.97 84 THR A N 1
ATOM 619 C CA . THR A 1 84 ? 19.120 -26.772 5.800 1.00 35.97 84 THR A CA 1
ATOM 620 C C . THR A 1 84 ? 20.165 -25.639 5.850 1.00 35.97 84 THR A C 1
ATOM 622 O O . THR A 1 84 ? 20.034 -24.599 5.219 1.00 35.97 84 THR A O 1
ATOM 625 N N . THR A 1 85 ? 21.193 -25.891 6.652 1.00 43.00 85 THR A N 1
ATOM 626 C CA . THR A 1 85 ? 22.486 -25.236 6.907 1.00 43.00 85 THR A CA 1
ATOM 627 C C . THR A 1 85 ? 23.114 -24.361 5.804 1.00 43.00 85 THR A C 1
ATOM 629 O O . THR A 1 85 ? 23.380 -24.864 4.718 1.00 43.00 85 THR A O 1
ATOM 632 N N . ALA A 1 86 ? 23.517 -23.125 6.151 1.00 41.28 86 ALA A N 1
ATOM 633 C CA . ALA A 1 86 ? 24.914 -22.627 6.147 1.00 41.28 86 ALA A CA 1
ATOM 634 C C . ALA A 1 86 ? 24.984 -21.114 6.486 1.00 41.28 86 ALA A C 1
ATOM 636 O O . ALA A 1 86 ? 24.113 -20.364 6.046 1.00 41.28 86 ALA A O 1
ATOM 637 N N . PRO A 1 87 ? 26.011 -20.630 7.217 1.00 54.47 87 PRO A N 1
ATOM 638 C CA . PRO A 1 87 ? 26.307 -19.205 7.302 1.00 54.47 87 PRO A CA 1
ATOM 639 C C . PRO A 1 87 ? 27.145 -18.791 6.083 1.00 54.47 87 PRO A C 1
ATOM 641 O O . PRO A 1 87 ? 28.193 -19.384 5.825 1.00 54.47 87 PRO A O 1
ATOM 644 N N . VAL A 1 88 ? 26.709 -17.773 5.341 1.00 44.81 88 VAL A N 1
ATOM 645 C CA . VAL A 1 88 ? 27.577 -17.069 4.391 1.00 44.81 88 VAL A CA 1
ATOM 646 C C . VAL A 1 88 ? 27.642 -15.602 4.789 1.00 44.81 88 VAL A C 1
ATOM 648 O O . VAL A 1 88 ? 26.685 -14.845 4.657 1.00 44.81 88 VAL A O 1
ATOM 651 N N . GLU A 1 89 ? 28.789 -15.231 5.347 1.00 45.28 89 GLU A N 1
ATOM 652 C CA . GLU A 1 89 ? 29.253 -13.854 5.318 1.00 45.28 89 GLU A CA 1
ATOM 653 C C . GLU A 1 89 ? 29.688 -13.487 3.891 1.00 45.28 89 GLU A C 1
ATOM 655 O O . GLU A 1 89 ? 30.150 -14.336 3.130 1.00 45.28 89 GLU A O 1
ATOM 660 N N . THR A 1 90 ? 29.630 -12.183 3.606 1.00 35.94 90 THR A N 1
ATOM 661 C CA . THR A 1 90 ? 30.380 -11.484 2.548 1.00 35.94 90 THR A CA 1
ATOM 662 C C . THR A 1 90 ? 29.795 -11.527 1.131 1.00 35.94 90 THR A C 1
ATOM 664 O O . THR A 1 90 ? 30.002 -12.471 0.375 1.00 35.94 90 THR A O 1
ATOM 667 N N . SER A 1 91 ? 29.228 -10.399 0.689 1.00 43.75 91 SER A N 1
ATOM 668 C CA . SER A 1 91 ? 29.863 -9.499 -0.302 1.00 43.75 91 SER A CA 1
ATOM 669 C C . SER A 1 91 ? 28.878 -8.447 -0.806 1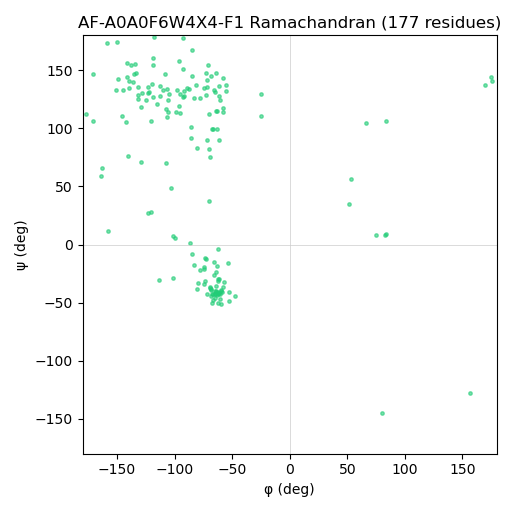.00 43.75 91 SER A C 1
ATOM 671 O O . SER A 1 91 ? 27.731 -8.760 -1.111 1.00 43.75 91 SER A O 1
ATOM 673 N N . GLY A 1 92 ? 29.349 -7.204 -0.920 1.00 48.25 92 GLY A N 1
ATOM 674 C CA . GLY A 1 92 ? 28.630 -6.136 -1.602 1.00 48.25 92 GLY A CA 1
ATOM 675 C C . GLY A 1 92 ? 28.321 -6.489 -3.057 1.00 48.25 92 GLY A C 1
ATOM 676 O O . GLY A 1 92 ? 29.127 -7.110 -3.750 1.00 48.25 92 GLY A O 1
ATOM 677 N N . GLY A 1 93 ? 27.148 -6.060 -3.505 1.00 33.66 93 GLY A N 1
ATOM 678 C CA . GLY A 1 93 ? 26.724 -6.106 -4.892 1.00 33.66 93 GLY A CA 1
ATOM 679 C C . GLY A 1 93 ? 25.935 -4.843 -5.184 1.00 33.66 93 GLY A C 1
ATOM 680 O O . GLY A 1 93 ? 24.820 -4.691 -4.704 1.00 33.66 93 GLY A O 1
ATOM 681 N N . GLU A 1 94 ? 26.576 -3.934 -5.910 1.00 43.19 94 GLU A N 1
ATOM 682 C CA . GLU A 1 94 ? 26.001 -2.830 -6.678 1.00 43.19 94 GLU A CA 1
ATOM 683 C C . GLU A 1 94 ? 24.539 -3.105 -7.095 1.00 43.19 94 GLU A C 1
ATOM 685 O O . GLU A 1 94 ? 24.276 -3.985 -7.919 1.00 43.19 94 GLU A O 1
ATOM 690 N N . SER A 1 95 ? 23.584 -2.373 -6.510 1.00 39.34 95 SER A N 1
ATOM 691 C CA . SER A 1 95 ? 22.164 -2.458 -6.865 1.00 39.34 95 SER A CA 1
ATOM 692 C C . SER A 1 95 ? 21.951 -1.947 -8.291 1.00 39.34 95 SER A C 1
ATOM 694 O O . SER A 1 95 ? 21.866 -0.744 -8.532 1.00 39.34 95 SER A O 1
ATOM 696 N N . ALA A 1 96 ? 21.852 -2.865 -9.249 1.00 38.41 96 ALA A N 1
ATOM 697 C CA . ALA A 1 96 ? 21.235 -2.584 -10.538 1.00 38.41 96 ALA A CA 1
ATOM 698 C C . ALA A 1 96 ? 19.717 -2.356 -10.339 1.00 38.41 96 ALA A C 1
ATOM 700 O O . ALA A 1 96 ? 19.127 -3.011 -9.480 1.00 38.41 96 ALA A O 1
ATOM 701 N N . PRO A 1 97 ? 19.068 -1.458 -11.105 1.00 38.28 97 PRO A N 1
ATOM 702 C CA . PRO A 1 97 ? 17.637 -1.185 -10.970 1.00 38.28 97 PRO A CA 1
ATOM 703 C C . PRO A 1 97 ? 16.818 -2.438 -11.315 1.00 38.28 97 PRO A C 1
ATOM 705 O O . PRO A 1 97 ? 16.857 -2.933 -12.445 1.00 38.28 97 PRO A O 1
ATOM 708 N N . SER A 1 98 ? 16.114 -2.973 -10.320 1.00 43.03 98 SER A N 1
ATOM 709 C CA . SER A 1 98 ? 15.304 -4.187 -10.421 1.00 43.03 98 SER A CA 1
ATOM 710 C C . SER A 1 98 ? 14.032 -3.943 -11.244 1.00 43.03 98 SER A C 1
ATOM 712 O O . SER A 1 98 ? 13.381 -2.909 -11.126 1.00 43.03 98 SER A O 1
ATOM 714 N N . GLY A 1 99 ? 13.628 -4.921 -12.061 1.00 48.53 99 GLY A N 1
ATOM 715 C CA . GLY A 1 99 ? 12.379 -4.888 -12.842 1.00 48.53 99 GLY A CA 1
ATOM 716 C C . GLY A 1 99 ? 11.086 -4.822 -12.007 1.00 48.53 99 GLY A C 1
ATOM 717 O O . GLY A 1 99 ? 10.000 -4.690 -12.575 1.00 48.53 99 GLY A O 1
ATOM 718 N N . ASP A 1 100 ? 11.201 -4.884 -10.680 1.00 57.09 100 ASP A N 1
ATOM 719 C CA . ASP A 1 100 ? 10.139 -4.693 -9.690 1.00 57.09 100 ASP A CA 1
ATOM 720 C C . ASP A 1 100 ? 9.428 -3.334 -9.811 1.00 57.09 100 ASP A C 1
ATOM 722 O O . ASP A 1 100 ? 8.211 -3.261 -9.609 1.00 57.09 100 ASP A O 1
ATOM 726 N N . ASP A 1 101 ? 10.129 -2.275 -10.231 1.00 66.50 101 ASP A N 1
ATOM 727 C CA . ASP A 1 101 ? 9.542 -0.936 -10.378 1.00 66.50 101 ASP A CA 1
ATOM 728 C C . ASP A 1 101 ? 8.517 -0.846 -11.509 1.00 66.50 101 ASP A C 1
ATOM 730 O O . ASP A 1 101 ? 7.463 -0.220 -11.363 1.00 66.50 101 ASP A O 1
ATOM 734 N N . ALA A 1 102 ? 8.780 -1.507 -12.639 1.00 78.88 102 ALA A N 1
ATOM 735 C CA . ALA A 1 102 ? 7.895 -1.454 -13.799 1.00 78.88 102 ALA A CA 1
ATOM 736 C C . ALA A 1 102 ? 6.595 -2.237 -13.556 1.00 78.88 102 ALA A C 1
ATOM 738 O O . ALA A 1 102 ? 5.507 -1.748 -13.873 1.00 78.88 102 ALA A O 1
ATOM 739 N N . ALA A 1 103 ? 6.695 -3.430 -12.956 1.00 83.50 103 ALA A N 1
ATOM 740 C CA . ALA A 1 103 ? 5.532 -4.245 -12.611 1.00 83.50 103 ALA A CA 1
ATOM 741 C C . ALA A 1 103 ? 4.663 -3.556 -11.551 1.00 83.50 103 ALA A C 1
ATOM 743 O O . ALA A 1 103 ? 3.451 -3.418 -11.732 1.00 83.50 103 ALA A O 1
ATOM 744 N N . THR A 1 104 ? 5.294 -3.030 -10.499 1.00 86.00 104 THR A N 1
ATOM 745 C CA . THR A 1 104 ? 4.604 -2.294 -9.434 1.00 86.00 104 THR A CA 1
ATOM 746 C C . THR A 1 104 ? 3.923 -1.035 -9.971 1.00 86.00 104 THR A C 1
ATOM 748 O O . THR A 1 104 ? 2.766 -0.769 -9.638 1.00 86.00 104 THR A O 1
ATOM 751 N N . SER A 1 105 ? 4.594 -0.287 -10.855 1.00 85.75 105 SER A N 1
ATOM 752 C CA . SER A 1 105 ? 4.029 0.907 -11.496 1.00 85.75 105 SER A CA 1
ATOM 753 C C . SER A 1 105 ? 2.826 0.582 -12.384 1.00 85.75 105 SER A C 1
ATOM 755 O O . SER A 1 105 ? 1.824 1.295 -12.337 1.00 85.75 105 SER A O 1
ATOM 757 N N . ALA A 1 106 ? 2.878 -0.511 -13.151 1.00 88.75 106 ALA A N 1
ATOM 758 C CA . ALA A 1 106 ? 1.772 -0.939 -14.007 1.00 88.75 106 ALA A CA 1
ATOM 759 C C . ALA A 1 106 ? 0.535 -1.371 -13.199 1.00 88.75 106 ALA A C 1
ATOM 761 O O . ALA A 1 106 ? -0.593 -0.990 -13.528 1.00 88.75 106 ALA A O 1
ATOM 762 N N . VAL A 1 107 ? 0.740 -2.128 -12.116 1.00 90.50 107 VAL A N 1
ATOM 763 C CA . VAL A 1 107 ? -0.345 -2.538 -11.210 1.00 90.50 107 VAL A CA 1
ATOM 764 C C . VAL A 1 107 ? -0.954 -1.318 -10.519 1.00 90.50 107 VAL A C 1
ATOM 766 O O . VAL A 1 107 ? -2.177 -1.198 -10.467 1.00 90.50 107 VAL A O 1
ATOM 769 N N . ARG A 1 108 ? -0.123 -0.375 -10.054 1.00 91.06 108 ARG A N 1
ATOM 770 C CA . ARG A 1 108 ? -0.588 0.882 -9.451 1.00 91.06 108 ARG A CA 1
ATOM 771 C C . ARG A 1 108 ? -1.435 1.698 -10.427 1.00 91.06 108 ARG A C 1
ATOM 773 O O . ARG A 1 108 ? -2.567 2.023 -10.098 1.00 91.06 108 ARG A O 1
ATOM 780 N N . ALA A 1 109 ? -0.946 1.930 -11.645 1.00 89.38 109 ALA A N 1
ATOM 781 C CA . ALA A 1 109 ? -1.695 2.650 -12.676 1.00 89.38 109 ALA A CA 1
ATOM 782 C C . ALA A 1 109 ? -3.042 1.978 -13.002 1.00 89.38 109 ALA A C 1
ATOM 784 O O . ALA A 1 109 ? -4.044 2.655 -13.228 1.00 89.38 109 ALA A O 1
ATOM 785 N N . SER A 1 110 ? -3.081 0.642 -12.985 1.00 91.31 110 SER A N 1
ATOM 786 C CA . SER A 1 110 ? -4.312 -0.121 -13.207 1.00 91.31 110 SER A CA 1
ATOM 787 C C . SER A 1 110 ? -5.312 0.029 -12.055 1.00 91.31 110 SER A C 1
ATOM 789 O O . SER A 1 110 ? -6.512 0.105 -12.304 1.00 91.31 110 SER A O 1
ATOM 791 N N . LEU A 1 111 ? -4.843 0.105 -10.804 1.00 91.56 111 LEU A N 1
ATOM 792 C CA . LEU A 1 111 ? -5.691 0.384 -9.638 1.00 91.56 111 LEU A CA 1
ATOM 793 C C . LEU A 1 111 ? -6.228 1.818 -9.660 1.00 91.56 111 LEU A C 1
ATOM 795 O O . LEU A 1 111 ? -7.423 2.018 -9.451 1.00 91.56 111 LEU A O 1
ATOM 799 N N . ASP A 1 112 ? -5.377 2.797 -9.979 1.00 90.81 112 ASP A N 1
ATOM 800 C CA . ASP A 1 112 ? -5.773 4.203 -10.113 1.00 90.81 112 ASP A CA 1
ATOM 801 C C . ASP A 1 112 ? -6.840 4.389 -11.205 1.00 90.81 112 ASP A C 1
ATOM 803 O O . ASP A 1 112 ? -7.816 5.110 -11.001 1.00 90.81 112 ASP A O 1
ATOM 807 N N . ALA A 1 113 ? -6.729 3.676 -12.332 1.00 90.62 113 ALA A N 1
ATOM 808 C CA . ALA A 1 113 ? -7.740 3.693 -13.394 1.00 90.62 113 ALA A CA 1
ATOM 809 C C . ALA A 1 113 ? -9.104 3.123 -12.956 1.00 90.62 113 ALA A C 1
ATOM 811 O O . ALA A 1 113 ? -10.127 3.464 -13.544 1.00 90.62 113 ALA A O 1
ATOM 812 N N . ARG A 1 114 ? -9.131 2.267 -11.925 1.00 92.38 114 ARG A N 1
ATOM 813 C CA . ARG A 1 114 ? -10.345 1.656 -11.352 1.00 92.38 114 ARG A CA 1
ATOM 814 C C . ARG A 1 114 ? -10.822 2.353 -10.080 1.00 92.38 114 ARG A C 1
ATOM 816 O O . ARG A 1 114 ? -11.766 1.891 -9.442 1.00 92.38 114 ARG A O 1
ATOM 823 N N . ARG A 1 115 ? -10.193 3.468 -9.700 1.00 91.25 115 ARG A N 1
ATOM 824 C CA . ARG A 1 115 ? -10.506 4.218 -8.479 1.00 91.25 115 ARG A CA 1
ATOM 825 C C . ARG A 1 115 ? -11.986 4.572 -8.370 1.00 91.25 115 ARG A C 1
ATOM 827 O O . ARG A 1 115 ? -12.574 4.351 -7.315 1.00 91.25 115 ARG A O 1
ATOM 834 N N . GLU A 1 116 ? -12.581 5.115 -9.430 1.00 89.12 116 GLU A N 1
ATOM 835 C CA . GLU A 1 116 ? -13.991 5.529 -9.406 1.00 89.12 116 GLU A CA 1
ATOM 836 C C . GLU A 1 116 ? -14.934 4.332 -9.238 1.00 89.12 116 GLU A C 1
ATOM 838 O O . GLU A 1 116 ? -15.856 4.401 -8.427 1.00 89.12 116 GLU A O 1
ATOM 843 N N . ASP A 1 117 ? -14.648 3.209 -9.905 1.00 90.31 117 ASP A N 1
ATOM 844 C CA . ASP A 1 117 ? -15.417 1.964 -9.776 1.00 90.31 117 ASP A CA 1
ATOM 845 C C . ASP A 1 117 ? -15.344 1.405 -8.340 1.00 90.31 117 ASP A C 1
ATOM 847 O O . ASP A 1 117 ? -16.357 1.023 -7.751 1.00 90.31 117 ASP A O 1
ATOM 851 N N . VAL A 1 118 ? -14.150 1.405 -7.733 1.00 88.69 118 VAL A N 1
ATOM 852 C CA . VAL A 1 118 ? -13.938 0.945 -6.348 1.00 88.69 118 VAL A CA 1
ATOM 853 C C . VAL A 1 118 ? -14.665 1.845 -5.344 1.00 88.69 118 VAL A C 1
ATOM 855 O O . VAL A 1 118 ? -15.303 1.343 -4.417 1.00 88.69 118 VAL A O 1
ATOM 858 N N . LEU A 1 119 ? -14.616 3.166 -5.530 1.00 89.00 119 LEU A N 1
ATOM 859 C CA . LEU A 1 119 ? -15.299 4.133 -4.660 1.00 89.00 119 LEU A CA 1
ATOM 860 C C . LEU A 1 119 ? -16.817 4.179 -4.880 1.00 89.00 119 LEU A C 1
ATOM 862 O O . LEU A 1 119 ? -17.534 4.660 -4.006 1.00 89.00 119 LEU A O 1
ATOM 866 N N . ALA A 1 120 ? -17.319 3.697 -6.019 1.00 88.69 120 ALA A N 1
ATOM 867 C CA . ALA A 1 120 ? -18.749 3.490 -6.233 1.00 88.69 120 ALA A CA 1
ATOM 868 C C . ALA A 1 120 ? -19.269 2.273 -5.448 1.00 88.69 120 ALA A C 1
ATOM 870 O O . ALA A 1 120 ? -20.416 2.269 -5.006 1.00 88.69 120 ALA A O 1
ATOM 871 N N . CYS A 1 121 ? -18.419 1.259 -5.257 1.00 88.25 121 CYS A N 1
ATOM 872 C CA . CYS A 1 121 ? -18.727 0.067 -4.469 1.00 88.25 121 CYS A CA 1
ATOM 873 C C . CYS A 1 121 ? -18.595 0.277 -2.956 1.00 88.25 121 CYS A C 1
ATOM 875 O O . CYS A 1 121 ? -19.310 -0.363 -2.187 1.00 88.25 121 CYS A O 1
ATOM 877 N N . ALA A 1 122 ? -17.658 1.120 -2.522 1.00 85.00 122 ALA A N 1
ATOM 878 C CA . ALA A 1 122 ? -17.379 1.342 -1.111 1.00 85.00 122 ALA A CA 1
ATOM 879 C C . ALA A 1 122 ? -18.128 2.565 -0.571 1.00 85.00 122 ALA A C 1
ATOM 881 O O . ALA A 1 122 ? -18.010 3.671 -1.095 1.00 85.00 122 ALA A O 1
ATOM 882 N N . SER A 1 123 ? -18.831 2.391 0.549 1.00 78.50 123 SER A N 1
ATOM 883 C CA . SER A 1 123 ? -19.441 3.510 1.285 1.00 78.50 123 SER A CA 1
ATOM 884 C C . SER A 1 123 ? -18.406 4.347 2.054 1.00 78.50 123 SER A C 1
ATOM 886 O O . SER A 1 123 ? -18.719 5.423 2.565 1.00 78.50 123 SER A O 1
ATOM 888 N N . SER A 1 124 ? -17.175 3.845 2.161 1.00 75.44 124 SER A N 1
ATOM 889 C CA . SER A 1 124 ? -16.071 4.454 2.897 1.00 75.44 124 SER A CA 1
ATOM 890 C C . SER A 1 124 ? -15.331 5.499 2.058 1.00 75.44 124 SER A C 1
ATOM 892 O O . SER A 1 124 ? -15.091 5.316 0.868 1.00 75.44 124 SER A O 1
ATOM 894 N N . GLU A 1 125 ? -14.855 6.568 2.702 1.00 80.38 125 GLU A N 1
ATOM 895 C CA . GLU A 1 125 ? -13.986 7.570 2.055 1.00 80.38 125 GLU A CA 1
ATOM 896 C C . GLU A 1 125 ? -12.611 7.013 1.649 1.00 80.38 125 GLU A C 1
ATOM 898 O O . GLU A 1 125 ? -11.874 7.660 0.900 1.00 80.38 125 GLU A O 1
ATOM 903 N N . ARG A 1 126 ? -12.240 5.841 2.182 1.00 83.19 126 ARG A N 1
ATOM 904 C CA . ARG A 1 126 ? -10.916 5.226 2.060 1.00 83.19 126 ARG A CA 1
ATOM 905 C C . ARG A 1 126 ? -11.032 3.707 1.975 1.00 83.19 126 ARG A C 1
ATOM 907 O O . ARG A 1 126 ? -11.700 3.097 2.804 1.00 83.19 126 ARG A O 1
ATOM 914 N N . VAL A 1 127 ? -10.322 3.108 1.023 1.00 87.56 127 VAL A N 1
ATOM 915 C CA . VAL A 1 127 ? -10.245 1.659 0.804 1.00 87.56 127 VAL A CA 1
ATOM 916 C C . VAL A 1 127 ? -8.787 1.256 0.645 1.00 87.56 127 VAL A C 1
ATOM 918 O O . VAL A 1 127 ? -8.083 1.786 -0.210 1.00 87.56 127 VAL A O 1
ATOM 921 N N . VAL A 1 128 ? -8.324 0.306 1.455 1.00 89.75 128 VAL A N 1
ATOM 922 C CA . VAL A 1 128 ? -6.976 -0.256 1.315 1.00 89.75 1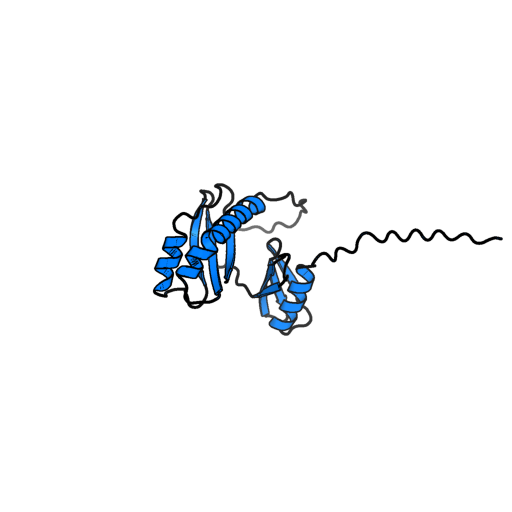28 VAL A CA 1
ATOM 923 C C . VAL A 1 128 ? -7.061 -1.538 0.500 1.00 89.75 128 VAL A C 1
ATOM 925 O O . VAL A 1 128 ? -7.693 -2.502 0.927 1.00 89.75 128 VAL A O 1
ATOM 928 N N . VAL A 1 129 ? -6.390 -1.560 -0.646 1.00 90.88 129 VAL A N 1
ATOM 929 C CA . VAL A 1 129 ? -6.289 -2.728 -1.522 1.00 90.88 129 VAL A CA 1
ATOM 930 C C . VAL A 1 129 ? -4.873 -3.287 -1.421 1.00 90.88 129 VAL A C 1
ATOM 932 O O . VAL A 1 129 ? -3.896 -2.620 -1.762 1.00 90.88 129 VAL A O 1
ATOM 935 N N . ARG A 1 130 ? -4.758 -4.519 -0.932 1.00 91.69 130 ARG A N 1
ATOM 936 C CA . ARG A 1 130 ? -3.545 -5.331 -1.007 1.00 91.69 130 ARG A CA 1
ATOM 937 C C . ARG A 1 130 ? -3.617 -6.171 -2.273 1.00 91.69 130 ARG A C 1
ATOM 939 O O . ARG A 1 130 ? -4.601 -6.871 -2.500 1.00 91.69 130 ARG A O 1
ATOM 946 N N . VAL A 1 131 ? -2.568 -6.101 -3.070 1.00 92.69 131 VAL A N 1
ATOM 947 C CA . VAL A 1 131 ? -2.428 -6.832 -4.322 1.00 92.69 131 VAL A CA 1
ATOM 948 C C . VAL A 1 131 ? -1.137 -7.622 -4.247 1.00 92.69 131 VAL A C 1
ATOM 950 O O . VAL A 1 131 ? -0.079 -7.051 -4.014 1.00 92.69 131 VAL A O 1
ATOM 953 N N . GLU A 1 132 ? -1.220 -8.925 -4.438 1.00 91.75 132 GLU A N 1
ATOM 954 C CA . GLU A 1 132 ? -0.062 -9.809 -4.556 1.00 91.75 132 GLU A CA 1
ATOM 955 C C . GLU A 1 132 ? -0.129 -10.465 -5.925 1.00 91.75 132 GLU A C 1
ATOM 957 O O . GLU A 1 132 ? -1.215 -10.829 -6.372 1.00 91.75 132 GLU A O 1
ATOM 962 N N . TRP A 1 133 ? 0.995 -10.592 -6.618 1.00 93.44 133 TRP A N 1
ATOM 963 C CA . TRP A 1 133 ? 1.034 -11.270 -7.906 1.00 93.44 133 TRP A CA 1
ATOM 964 C C . TRP A 1 133 ? 2.185 -12.250 -7.999 1.00 93.44 133 TRP A C 1
ATOM 966 O O . TRP A 1 133 ? 3.256 -12.045 -7.428 1.00 93.44 133 TRP A O 1
ATOM 976 N N . ASP A 1 134 ? 1.947 -13.327 -8.738 1.00 90.50 134 ASP A N 1
ATOM 977 C CA . ASP A 1 134 ? 2.965 -14.326 -9.027 1.00 90.50 134 ASP A CA 1
ATOM 978 C C . ASP A 1 134 ? 3.703 -14.035 -10.344 1.00 90.50 134 ASP A C 1
ATOM 980 O O . ASP A 1 134 ? 3.395 -13.089 -11.075 1.00 90.50 134 ASP A O 1
ATOM 984 N N . ALA A 1 135 ? 4.688 -14.877 -10.665 1.00 86.38 135 ALA A N 1
ATOM 985 C CA . ALA A 1 135 ? 5.513 -14.719 -11.858 1.00 86.38 135 ALA A CA 1
ATOM 986 C C . ALA A 1 135 ? 4.732 -14.822 -13.187 1.00 86.38 135 ALA A C 1
ATOM 988 O O . ALA A 1 135 ? 5.200 -14.364 -14.231 1.00 86.38 135 ALA A O 1
ATOM 989 N N . THR A 1 136 ? 3.530 -15.402 -13.163 1.00 86.94 136 THR A N 1
ATOM 990 C CA . THR A 1 136 ? 2.625 -15.495 -14.317 1.00 86.94 136 THR A CA 1
ATOM 991 C C . THR A 1 136 ? 1.766 -14.239 -14.497 1.00 86.94 136 THR A C 1
ATOM 993 O O . THR A 1 136 ? 1.104 -14.097 -15.524 1.00 86.94 136 THR A O 1
ATOM 996 N N . GLY A 1 137 ? 1.800 -13.307 -13.535 1.00 84.81 137 GLY A N 1
ATOM 997 C CA . GLY A 1 137 ? 0.986 -12.090 -13.524 1.00 84.81 137 GLY A CA 1
ATOM 998 C C . GLY A 1 137 ? -0.421 -12.295 -12.955 1.00 84.81 137 GLY A C 1
ATOM 999 O O . GLY A 1 137 ? -1.264 -11.393 -13.052 1.00 84.81 137 GLY A O 1
ATOM 1000 N N . ALA A 1 138 ? -0.702 -13.468 -12.373 1.00 87.38 138 ALA A N 1
ATOM 1001 C CA . ALA A 1 138 ? -1.959 -13.711 -11.682 1.00 87.38 138 ALA A CA 1
ATOM 1002 C C . ALA A 1 138 ? -1.983 -12.933 -10.366 1.00 87.38 138 ALA A C 1
ATOM 1004 O O . ALA A 1 138 ? -0.998 -12.914 -9.633 1.00 87.38 138 ALA A O 1
ATOM 1005 N N . ILE A 1 139 ? -3.114 -12.283 -10.092 1.00 90.69 139 ILE A N 1
ATOM 1006 C CA . ILE A 1 139 ? -3.284 -11.391 -8.950 1.00 90.69 139 ILE A CA 1
ATOM 1007 C C . ILE A 1 139 ? -4.154 -12.046 -7.877 1.00 90.69 139 ILE A C 1
ATOM 1009 O O . ILE A 1 139 ? -5.249 -12.533 -8.155 1.00 90.69 139 ILE A O 1
ATOM 1013 N N . THR A 1 140 ? -3.697 -11.953 -6.633 1.00 90.94 140 THR A N 1
ATOM 1014 C CA . THR A 1 140 ? -4.469 -12.181 -5.414 1.00 90.94 140 THR A CA 1
ATOM 1015 C C . THR A 1 140 ? -4.794 -10.835 -4.770 1.00 90.94 140 THR A C 1
ATOM 1017 O O . THR A 1 140 ? -3.913 -9.998 -4.574 1.00 90.94 140 THR A O 1
ATOM 1020 N N . LEU A 1 141 ? -6.071 -10.616 -4.450 1.00 90.88 141 LEU A N 1
ATOM 1021 C CA . LEU A 1 141 ? -6.567 -9.373 -3.856 1.00 90.88 141 LEU A CA 1
ATOM 1022 C C . LEU A 1 141 ? -6.983 -9.593 -2.402 1.00 90.88 141 LEU A C 1
ATOM 1024 O O . LEU A 1 141 ? -7.756 -10.506 -2.103 1.00 90.88 141 LEU A O 1
ATOM 1028 N N . GLY A 1 142 ? -6.546 -8.696 -1.525 1.00 89.00 142 GLY A N 1
ATOM 1029 C CA . GLY A 1 142 ? -7.046 -8.552 -0.163 1.00 89.00 142 GLY A CA 1
ATOM 1030 C C . GLY A 1 142 ? -7.553 -7.133 0.072 1.00 89.00 142 GLY A C 1
ATOM 1031 O O . GLY A 1 142 ? -6.891 -6.169 -0.306 1.00 89.00 142 GLY A O 1
ATOM 1032 N N . LEU A 1 143 ? -8.711 -6.985 0.713 1.00 88.75 143 LEU A N 1
ATOM 1033 C CA . LEU A 1 143 ? -9.193 -5.682 1.173 1.00 88.75 143 LEU A CA 1
ATOM 1034 C C . LEU A 1 143 ? -8.865 -5.517 2.656 1.00 88.75 143 LEU A C 1
ATOM 1036 O O . LEU A 1 143 ? -9.063 -6.432 3.455 1.00 88.75 143 LEU A O 1
ATOM 1040 N N . GLY A 1 144 ? -8.314 -4.362 3.010 1.00 81.00 144 GLY A N 1
ATOM 1041 C CA . GLY A 1 144 ? -7.997 -4.001 4.387 1.00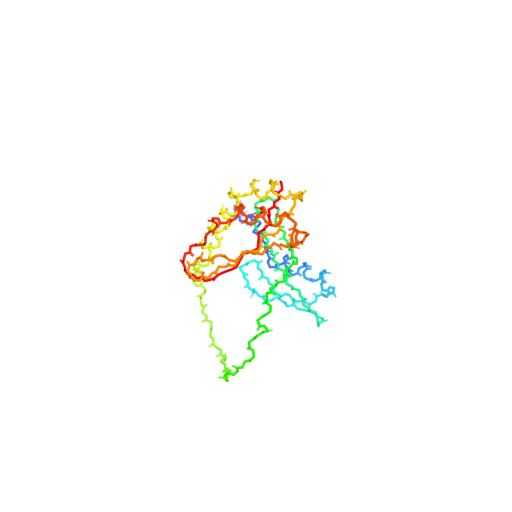 81.00 144 GLY A CA 1
ATOM 1042 C C . GLY A 1 144 ? -9.093 -3.159 5.038 1.00 81.00 144 GLY A C 1
ATOM 1043 O O . GLY A 1 144 ? -9.849 -2.463 4.362 1.00 81.00 144 GLY A O 1
ATOM 1044 N N . GLY A 1 145 ? -9.122 -3.171 6.372 1.00 76.69 145 GLY A N 1
ATOM 1045 C CA . GLY A 1 145 ? -10.045 -2.361 7.168 1.00 76.69 145 GLY A CA 1
ATOM 1046 C C . GLY A 1 145 ? -11.445 -2.966 7.257 1.00 76.69 145 GLY A C 1
ATOM 1047 O O . GLY A 1 145 ? -11.598 -4.182 7.311 1.00 76.69 145 GLY A O 1
ATOM 1048 N N . GLU A 1 146 ? -12.460 -2.105 7.282 1.00 72.56 146 GLU A N 1
ATOM 1049 C CA . GLU A 1 146 ? -13.867 -2.485 7.494 1.00 72.56 146 GLU A CA 1
ATOM 1050 C C . GLU A 1 146 ? -14.502 -3.195 6.286 1.00 72.56 146 GLU A C 1
ATOM 1052 O O . GLU A 1 146 ? -15.562 -3.800 6.413 1.00 72.56 146 GLU A O 1
ATOM 1057 N N . LEU A 1 147 ? -13.837 -3.162 5.126 1.00 77.25 147 LEU A N 1
ATOM 1058 C CA . LEU A 1 147 ? -14.287 -3.826 3.900 1.00 77.25 147 LEU A CA 1
ATOM 1059 C C . LEU A 1 147 ? -13.907 -5.309 3.834 1.00 77.25 147 LEU A C 1
ATOM 1061 O O . LEU A 1 147 ? -14.493 -6.042 3.045 1.00 77.25 147 LEU A O 1
ATOM 1065 N N . GLY A 1 148 ? -12.943 -5.764 4.641 1.00 75.44 148 GLY A N 1
ATOM 1066 C CA . GLY A 1 148 ? -12.570 -7.177 4.699 1.00 75.44 148 GLY A CA 1
ATOM 1067 C C . GLY A 1 148 ? -13.675 -8.002 5.362 1.00 75.44 148 GLY A C 1
ATOM 1068 O O . GLY A 1 148 ? -13.921 -7.868 6.558 1.00 75.44 148 GLY A O 1
ATOM 1069 N N . GLY A 1 149 ? -14.338 -8.861 4.592 1.00 76.25 149 GLY A N 1
ATOM 1070 C CA . GLY A 1 149 ? -15.475 -9.674 5.021 1.00 76.25 149 GLY A CA 1
ATOM 1071 C C . GLY A 1 149 ? -16.830 -8.958 4.982 1.00 76.25 149 GLY A C 1
ATOM 1072 O O . GLY A 1 149 ? -17.811 -9.524 5.468 1.00 76.25 149 GLY A O 1
ATOM 1073 N N . SER A 1 150 ? -16.913 -7.743 4.422 1.00 82.31 150 SER A N 1
ATOM 1074 C CA . SER A 1 150 ? -18.182 -7.018 4.271 1.00 82.31 150 SER A CA 1
ATOM 1075 C C . SER A 1 150 ? -18.931 -7.422 2.992 1.00 82.31 150 SER A C 1
ATOM 1077 O O . SER A 1 150 ? -18.386 -8.066 2.093 1.00 82.31 150 SER A O 1
ATOM 1079 N N . ALA A 1 151 ? -20.205 -7.030 2.880 1.00 80.94 151 ALA A N 1
ATOM 1080 C CA . ALA A 1 151 ? -20.987 -7.247 1.659 1.00 80.94 151 ALA A CA 1
ATOM 1081 C C . ALA A 1 151 ? -20.445 -6.445 0.458 1.00 80.94 151 ALA A C 1
ATOM 1083 O O . ALA A 1 151 ? -20.611 -6.855 -0.693 1.00 80.94 151 ALA A O 1
ATOM 1084 N N . GLU A 1 152 ? -19.773 -5.322 0.718 1.00 85.00 152 GLU A N 1
ATOM 1085 C CA . GLU A 1 152 ? -19.185 -4.456 -0.309 1.00 85.00 152 GLU A CA 1
ATOM 1086 C C . GLU A 1 152 ? -17.911 -5.066 -0.915 1.00 85.00 152 GLU A C 1
ATOM 1088 O O . GLU A 1 152 ? -17.570 -4.761 -2.061 1.00 85.00 152 GLU A O 1
ATOM 1093 N N . GLU A 1 153 ? -17.255 -5.999 -0.209 1.00 87.00 153 GLU A N 1
ATOM 1094 C CA . GLU A 1 153 ? -16.077 -6.728 -0.696 1.00 87.00 153 GLU A CA 1
ATOM 1095 C C . GLU A 1 153 ? -16.325 -7.375 -2.064 1.00 87.00 153 GLU A C 1
ATOM 1097 O O . GLU A 1 153 ? -15.464 -7.338 -2.943 1.00 87.00 153 GLU A O 1
ATOM 1102 N N . GLY A 1 154 ? -17.516 -7.948 -2.268 1.00 87.19 154 GLY A N 1
ATOM 1103 C CA . GLY A 1 154 ? -17.886 -8.589 -3.529 1.00 87.19 154 GLY A CA 1
ATOM 1104 C C . GLY A 1 154 ? -17.942 -7.606 -4.700 1.00 87.19 154 GLY A C 1
ATOM 1105 O O . GLY A 1 154 ? -17.466 -7.929 -5.788 1.00 87.19 154 GLY A O 1
ATOM 1106 N N . CYS A 1 155 ? -18.462 -6.397 -4.468 1.00 89.44 155 CYS A N 1
ATOM 1107 C CA . CYS A 1 155 ? -18.527 -5.341 -5.480 1.00 89.44 155 CYS A CA 1
ATOM 1108 C C . CYS A 1 155 ? -17.121 -4.853 -5.843 1.00 89.44 155 CYS A C 1
ATOM 1110 O O . CYS A 1 155 ? -16.762 -4.824 -7.018 1.00 89.44 155 CYS A O 1
ATOM 1112 N N . VAL A 1 156 ? -16.286 -4.565 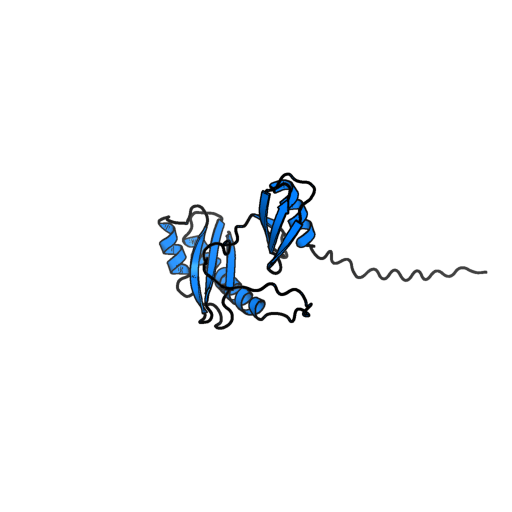-4.837 1.00 90.06 156 VAL A N 1
ATOM 1113 C CA . VAL A 1 156 ? -14.900 -4.121 -5.060 1.00 90.06 156 VAL A CA 1
ATOM 1114 C C . VAL A 1 156 ? -14.081 -5.204 -5.770 1.00 90.06 156 VAL A C 1
ATOM 1116 O O . VAL A 1 156 ? -13.338 -4.909 -6.704 1.00 90.06 156 VAL A O 1
ATOM 1119 N N . ARG A 1 157 ? -14.2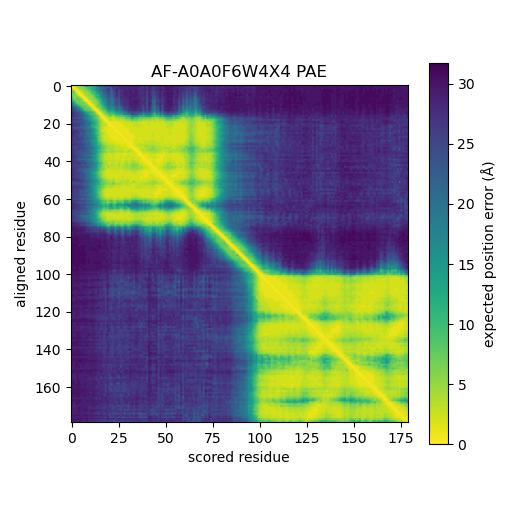45 -6.478 -5.391 1.00 88.81 157 ARG A N 1
ATOM 1120 C CA . ARG A 1 157 ? -13.572 -7.597 -6.067 1.00 88.81 157 ARG A CA 1
ATOM 1121 C C . ARG A 1 157 ? -14.034 -7.749 -7.518 1.00 88.81 157 ARG A C 1
ATOM 1123 O O . ARG A 1 157 ? -13.209 -8.067 -8.367 1.00 88.81 157 ARG A O 1
ATOM 1130 N N . ALA A 1 158 ? -15.310 -7.497 -7.813 1.00 89.19 158 ALA A N 1
ATOM 1131 C CA . ALA A 1 158 ? -15.819 -7.491 -9.183 1.00 89.19 158 ALA A CA 1
ATOM 1132 C C . ALA A 1 158 ? -15.243 -6.325 -10.006 1.00 89.19 158 ALA A C 1
ATOM 1134 O O . ALA A 1 158 ? -14.813 -6.542 -11.136 1.00 89.19 158 ALA A O 1
ATOM 1135 N N . ALA A 1 159 ? -15.150 -5.123 -9.428 1.00 90.56 159 ALA A N 1
ATOM 1136 C CA . ALA A 1 159 ? -14.538 -3.957 -10.074 1.00 90.56 159 ALA A CA 1
ATOM 1137 C C . ALA A 1 159 ? -13.049 -4.175 -10.416 1.00 90.56 159 ALA A C 1
ATOM 1139 O O . ALA A 1 159 ? -12.540 -3.629 -11.395 1.00 90.56 159 ALA A O 1
ATOM 1140 N N . LEU A 1 160 ? -12.358 -5.004 -9.629 1.00 92.06 160 LEU A N 1
ATOM 1141 C CA . LEU A 1 160 ? -10.943 -5.342 -9.802 1.00 92.06 160 LEU A CA 1
ATOM 1142 C C . LEU A 1 160 ? -10.706 -6.709 -10.468 1.00 92.06 160 LEU A C 1
ATOM 1144 O O . LEU A 1 160 ? -9.562 -7.154 -10.543 1.00 92.06 160 LEU A O 1
ATOM 1148 N N . ALA A 1 161 ? -11.744 -7.389 -10.963 1.00 89.06 161 ALA A N 1
ATOM 1149 C CA . ALA A 1 161 ? -11.622 -8.753 -11.491 1.00 89.06 161 ALA A CA 1
ATOM 1150 C C . ALA A 1 161 ? -10.692 -8.851 -12.718 1.00 89.06 161 ALA A C 1
ATOM 1152 O O . ALA A 1 161 ? -10.027 -9.870 -12.917 1.00 89.06 161 ALA A O 1
ATOM 1153 N N . ASP A 1 162 ? -10.614 -7.773 -13.502 1.00 88.06 162 ASP A N 1
ATOM 1154 C CA . ASP A 1 162 ? -9.769 -7.677 -14.697 1.00 88.06 162 ASP A CA 1
ATOM 1155 C C . ASP A 1 162 ? -8.331 -7.223 -14.400 1.00 88.06 162 ASP A C 1
ATOM 1157 O O . ASP A 1 162 ? -7.531 -7.056 -15.323 1.00 88.06 162 ASP A O 1
ATOM 1161 N N . LEU A 1 163 ? -7.976 -6.997 -13.129 1.00 88.94 163 LEU A N 1
ATOM 1162 C CA . LEU A 1 163 ? -6.632 -6.564 -12.765 1.00 88.94 163 LEU A CA 1
ATOM 1163 C C . LEU A 1 163 ? -5.616 -7.673 -13.095 1.00 88.94 163 LEU A C 1
ATOM 1165 O O . LEU A 1 163 ? -5.796 -8.855 -12.769 1.00 88.94 163 LEU A O 1
ATOM 1169 N N . ARG A 1 164 ? -4.520 -7.280 -13.745 1.00 87.75 164 ARG A N 1
ATOM 1170 C CA . ARG A 1 164 ? -3.402 -8.155 -14.108 1.00 87.75 164 ARG A CA 1
ATOM 1171 C C . ARG A 1 164 ? -2.087 -7.427 -13.893 1.00 87.75 164 ARG A C 1
ATOM 1173 O O . ARG A 1 164 ? -1.984 -6.236 -14.182 1.00 87.75 164 ARG A O 1
ATOM 1180 N N . ALA A 1 165 ? -1.096 -8.155 -13.395 1.00 85.62 165 ALA A N 1
ATOM 1181 C CA . ALA A 1 165 ? 0.267 -7.660 -13.314 1.00 85.62 165 ALA A CA 1
ATOM 1182 C C . ALA A 1 165 ? 1.026 -8.082 -14.579 1.00 85.62 165 ALA A C 1
ATOM 1184 O O . ALA A 1 165 ? 0.697 -9.118 -15.169 1.00 85.62 165 ALA A O 1
ATOM 1185 N N . PRO A 1 166 ? 2.038 -7.317 -15.019 1.00 84.12 166 PRO A N 1
ATOM 1186 C CA . PRO A 1 166 ? 2.961 -7.797 -16.037 1.00 84.12 166 PRO A CA 1
ATOM 1187 C C . PRO A 1 166 ? 3.588 -9.121 -15.583 1.00 84.12 166 PRO A C 1
ATOM 1189 O O . PRO A 1 166 ? 4.050 -9.231 -14.449 1.00 84.12 166 PRO A O 1
ATOM 1192 N N . SER A 1 167 ? 3.604 -10.126 -16.460 1.00 80.31 167 SER A N 1
ATOM 1193 C CA . SER A 1 167 ? 4.295 -11.392 -16.190 1.00 80.31 167 SER A CA 1
ATOM 1194 C C . SER A 1 167 ? 5.789 -11.136 -15.990 1.00 80.31 167 SER A C 1
ATOM 1196 O O . SER A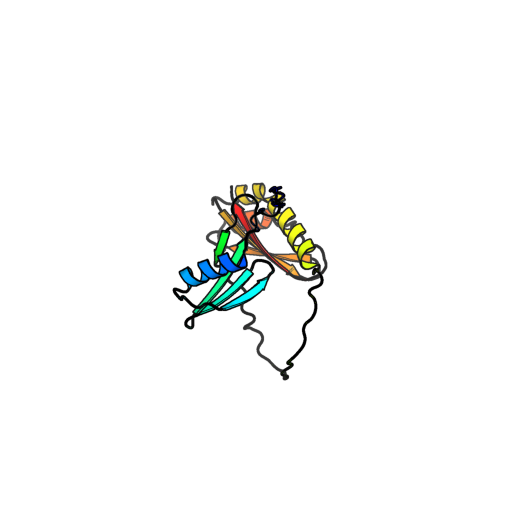 1 167 ? 6.387 -10.390 -16.770 1.00 80.31 167 SER A O 1
ATOM 1198 N N . GLY A 1 168 ? 6.402 -11.759 -14.987 1.00 81.88 168 GLY A N 1
ATOM 1199 C CA . GLY A 1 168 ? 7.784 -11.465 -14.619 1.00 81.88 168 GLY A CA 1
ATOM 1200 C C . GLY A 1 168 ? 8.098 -11.829 -13.176 1.00 81.88 168 GLY A C 1
ATOM 1201 O O . GLY A 1 168 ? 7.891 -12.966 -12.764 1.00 81.88 168 GLY A O 1
ATOM 1202 N N . ALA A 1 169 ? 8.646 -10.882 -12.416 1.00 77.31 169 ALA A N 1
ATOM 1203 C CA . ALA A 1 169 ? 8.939 -11.092 -11.005 1.00 77.31 169 ALA A CA 1
ATOM 1204 C C . ALA A 1 169 ? 7.640 -11.060 -10.169 1.00 77.31 169 ALA A C 1
ATOM 1206 O O . ALA A 1 169 ? 6.809 -10.167 -10.376 1.00 77.31 169 ALA A O 1
ATOM 1207 N N . PRO A 1 170 ? 7.447 -12.016 -9.238 1.00 86.00 170 PRO A N 1
ATOM 1208 C CA . PRO A 1 170 ? 6.356 -11.940 -8.277 1.00 86.00 170 PRO A CA 1
ATOM 1209 C C . PRO A 1 170 ? 6.549 -10.724 -7.367 1.00 86.00 170 PRO A C 1
ATOM 1211 O O . PRO A 1 170 ? 7.679 -10.359 -7.047 1.00 86.00 170 PRO A O 1
ATOM 1214 N N . GLY A 1 171 ? 5.453 -10.118 -6.924 1.00 88.94 171 GLY A N 1
ATOM 1215 C CA . GLY A 1 171 ? 5.510 -8.893 -6.136 1.00 88.94 171 GLY A CA 1
ATOM 1216 C C . GLY A 1 171 ? 4.258 -8.652 -5.309 1.00 88.94 171 GLY A C 1
ATOM 1217 O O . GLY A 1 171 ? 3.270 -9.382 -5.390 1.00 88.94 171 GLY A O 1
ATOM 1218 N N . SER A 1 172 ? 4.315 -7.618 -4.474 1.00 90.94 172 SER A N 1
ATOM 1219 C CA . SER A 1 172 ? 3.174 -7.187 -3.672 1.00 90.94 172 SER A CA 1
ATOM 1220 C C . SER A 1 172 ? 3.106 -5.667 -3.593 1.00 90.94 172 SER A C 1
ATOM 1222 O O . SER A 1 172 ? 4.127 -4.984 -3.541 1.00 90.94 172 SER A O 1
ATOM 1224 N N . LEU A 1 173 ? 1.888 -5.138 -3.580 1.00 91.25 173 LEU A N 1
ATOM 1225 C CA . LEU A 1 173 ? 1.584 -3.718 -3.498 1.00 91.25 173 LEU A CA 1
ATOM 1226 C C . LEU A 1 173 ? 0.442 -3.502 -2.509 1.00 91.25 173 LEU A C 1
ATOM 1228 O O . LEU A 1 173 ? -0.547 -4.233 -2.492 1.00 91.25 173 LEU A O 1
ATOM 1232 N N . LEU A 1 174 ? 0.554 -2.442 -1.717 1.00 91.19 174 LEU A N 1
ATOM 1233 C CA . LEU A 1 174 ? -0.528 -1.942 -0.882 1.00 91.19 174 LEU A CA 1
ATOM 1234 C C . LEU A 1 174 ? -0.895 -0.545 -1.386 1.00 91.19 174 LEU A C 1
ATOM 1236 O O . LEU A 1 174 ? -0.039 0.334 -1.467 1.00 91.19 174 LEU A O 1
ATOM 1240 N N . HIS A 1 175 ? -2.150 -0.366 -1.781 1.00 90.31 175 HIS A N 1
ATOM 1241 C CA . HIS A 1 175 ? -2.632 0.838 -2.448 1.00 90.31 175 HIS A CA 1
ATOM 1242 C C . HIS A 1 175 ? -3.868 1.385 -1.730 1.00 90.31 175 HIS A C 1
ATOM 1244 O O . HIS A 1 175 ? -4.807 0.646 -1.432 1.00 90.31 175 HIS A O 1
ATOM 1250 N N . LEU A 1 176 ? -3.853 2.683 -1.426 1.00 89.56 176 LEU A N 1
ATOM 1251 C CA . LEU A 1 176 ? -4.954 3.382 -0.772 1.00 89.56 176 LEU A CA 1
ATOM 1252 C C . LEU A 1 176 ? -5.785 4.118 -1.824 1.00 89.56 176 LEU A C 1
ATOM 1254 O O . LEU A 1 176 ? -5.331 5.103 -2.400 1.00 89.56 176 LEU A O 1
ATOM 1258 N N . VAL A 1 177 ? -7.025 3.680 -2.005 1.00 87.06 177 VAL A N 1
ATOM 1259 C CA . VAL A 1 177 ? -8.020 4.351 -2.840 1.00 87.06 177 VAL A CA 1
ATOM 1260 C C . VAL A 1 177 ? -8.824 5.299 -1.952 1.00 87.06 177 VAL A C 1
ATOM 1262 O O . VAL A 1 177 ? -9.351 4.889 -0.919 1.00 87.06 177 VAL A O 1
ATOM 1265 N N . ARG A 1 178 ? -8.915 6.576 -2.324 1.00 86.81 178 ARG A N 1
ATOM 1266 C CA . ARG A 1 178 ? -9.657 7.604 -1.571 1.00 86.81 178 ARG A CA 1
ATOM 1267 C C . ARG A 1 178 ? -10.448 8.508 -2.505 1.00 86.81 178 ARG A C 1
ATOM 1269 O O . ARG A 1 178 ? -10.062 8.629 -3.667 1.00 86.81 178 ARG A O 1
ATOM 1276 N N . ARG A 1 179 ? -11.533 9.125 -2.031 1.00 75.31 179 ARG A N 1
ATOM 1277 C CA . ARG A 1 179 ? -12.226 10.186 -2.791 1.00 75.31 179 ARG A CA 1
ATOM 1278 C C . ARG A 1 179 ? -11.344 11.404 -3.031 1.00 75.31 179 ARG A C 1
ATOM 1280 O O . ARG A 1 179 ? -10.380 11.610 -2.267 1.00 75.31 179 ARG A O 1
#

pLDDT: mean 76.01, std 19.0, range [33.66, 93.44]

Organism: NCBI:txid927083

Nearest PDB structures (foldseek):
  2m2k-assembly1_A  TM=5.434E-01  e=8.056E-01  Serratia marcescens
  8xl0-assembly1_F  TM=3.004E-01  e=2.081E+00  Homo sapiens
  2vfy-assembly1_A  TM=3.154E-01  e=3.765E+00  Homo sapiens
  3j4r-assembly1_A  TM=3.154E-01  e=5.065E+00  Homo sapiens

Mean predicted aligned error: 18.88 Å

Foldseek 3Di:
DDDDDDPPPPPDDPPPDPPLPVQQVVVFCVVVVAPDWDWDDPDPQKTWIDGPNDIWIWGWDPDPPDIHIDTDDDPPPPPDDDDDDDDDDDDDDDDDPDPQVVQQVLLQVVVVVLLVQLCVLDPDQKKKWKWWAALQFDIDIATDDPLGVDPSVVSNCVSCVPRTTPRGHTDMDIDMRGD